Protein AF-A0A1F3SDV8-F1 (afdb_monomer_lite)

Foldseek 3Di:
DDDPPPPPPQDQDWDKDWDDKDKDWDQDPQVRDTWMKTKTKIWTDGPQALKIKIKIWMDTPNDIFIFIAIDNDPVRRRLRRQQRRVQVVLLVVCCVPVSPVVPNRDDSQLKGWDQFLVVRLVVSLQRNVLLLQLLQVLLPLLQKAWDDADADLLVVLQVSQVVDQWHKTKIWGAEPVFWIKIKIKIAGLQFFIAIDIGTDGPVDDPRNVRSNVRSRVSVVLCSVQVPDPDDPPDDFAAFDDQVSLSNVRRDNVCNVLCVSNVVHHNPDGDHHYDPPSVQKDKAWSDDTPPGTTMIGIDDPPDDPDTGTCNQADPSRNGHRNGD

Structure (mmCIF, N/CA/C/O backbone):
data_AF-A0A1F3SDV8-F1
#
_entry.id   AF-A0A1F3SDV8-F1
#
loop_
_atom_site.group_PDB
_atom_site.id
_atom_site.type_symbol
_atom_site.label_atom_id
_atom_site.label_alt_id
_atom_site.label_comp_id
_atom_site.label_asym_id
_atom_site.label_entity_id
_atom_site.label_seq_id
_atom_site.pdbx_PDB_ins_code
_atom_site.Cartn_x
_atom_site.Cartn_y
_atom_site.Cartn_z
_atom_site.occupancy
_atom_site.B_iso_or_equiv
_atom_site.auth_seq_id
_atom_site.auth_comp_id
_atom_site.auth_asym_id
_atom_site.auth_atom_id
_atom_site.pdbx_PDB_model_num
ATOM 1 N N . MET A 1 1 ? -51.361 8.232 0.700 1.00 43.12 1 MET A N 1
ATOM 2 C CA . MET A 1 1 ? -49.958 8.628 0.452 1.00 43.12 1 MET A CA 1
ATOM 3 C C . MET A 1 1 ? -49.117 7.363 0.431 1.00 43.12 1 MET A C 1
ATOM 5 O O . MET A 1 1 ? -48.991 6.729 1.468 1.00 43.12 1 MET A O 1
ATOM 9 N N . LYS A 1 2 ? -48.663 6.925 -0.750 1.00 33.81 2 LYS A N 1
ATOM 10 C CA . LYS A 1 2 ? -47.809 5.737 -0.895 1.00 33.81 2 LYS A CA 1
ATOM 11 C C . LYS A 1 2 ? -46.357 6.154 -0.663 1.00 33.81 2 LYS A C 1
ATOM 13 O O . LYS A 1 2 ? -45.866 7.054 -1.338 1.00 33.81 2 LYS A O 1
ATOM 18 N N . SER A 1 3 ? -45.714 5.524 0.313 1.00 36.62 3 SER A N 1
ATOM 19 C CA . SER A 1 3 ? -44.281 5.604 0.570 1.00 36.62 3 SER A CA 1
ATOM 20 C C . SER A 1 3 ? -43.523 5.004 -0.614 1.00 36.62 3 SER A C 1
ATOM 22 O O . SER A 1 3 ? -43.615 3.806 -0.873 1.00 36.62 3 SER A O 1
ATOM 24 N N . ASN A 1 4 ? -42.786 5.840 -1.342 1.00 32.16 4 ASN A N 1
ATOM 25 C CA . ASN A 1 4 ? -41.812 5.377 -2.322 1.00 32.16 4 ASN A CA 1
ATOM 26 C C . ASN A 1 4 ? -40.574 4.873 -1.571 1.00 32.16 4 ASN A C 1
ATOM 28 O O . ASN A 1 4 ? -39.668 5.645 -1.262 1.00 32.16 4 ASN A O 1
ATOM 32 N N . GLU A 1 5 ? -40.536 3.573 -1.285 1.00 39.34 5 GLU A N 1
ATOM 33 C CA . GLU A 1 5 ? -39.281 2.867 -1.038 1.00 39.34 5 GLU A CA 1
ATOM 34 C C . GLU A 1 5 ? -38.489 2.822 -2.348 1.00 39.34 5 GLU A C 1
ATOM 36 O O . GLU A 1 5 ? -38.656 1.934 -3.183 1.00 39.34 5 GLU A O 1
ATOM 41 N N . VAL A 1 6 ? -37.605 3.799 -2.544 1.00 35.66 6 VAL A N 1
ATOM 42 C CA . VAL A 1 6 ? -36.530 3.686 -3.532 1.00 35.66 6 VAL A CA 1
ATOM 43 C C . VAL A 1 6 ? -35.449 2.803 -2.915 1.00 35.66 6 VAL A C 1
ATOM 45 O O . VAL A 1 6 ? -34.422 3.275 -2.438 1.00 35.66 6 VAL A O 1
ATOM 48 N N . ASN A 1 7 ? -35.692 1.494 -2.911 1.00 37.34 7 ASN A N 1
ATOM 49 C CA . ASN A 1 7 ? -34.652 0.494 -2.699 1.00 37.34 7 ASN A CA 1
ATOM 50 C C . ASN A 1 7 ? -33.861 0.347 -4.009 1.00 37.34 7 ASN A C 1
ATOM 52 O O . ASN A 1 7 ? -33.953 -0.651 -4.725 1.00 37.34 7 ASN A O 1
ATOM 56 N N . ALA A 1 8 ? -33.102 1.386 -4.364 1.00 37.03 8 ALA A N 1
ATOM 57 C CA . ALA A 1 8 ? -32.079 1.256 -5.386 1.00 37.03 8 ALA A CA 1
ATOM 58 C C . ALA A 1 8 ? -30.971 0.378 -4.795 1.00 37.03 8 ALA A C 1
ATOM 60 O O . ALA A 1 8 ? -30.126 0.847 -4.034 1.00 37.03 8 ALA A O 1
ATOM 61 N N . LYS A 1 9 ? -30.994 -0.918 -5.123 1.00 39.06 9 LYS A N 1
ATOM 62 C CA . LYS A 1 9 ? -29.831 -1.797 -4.983 1.00 39.06 9 LYS A CA 1
ATOM 63 C C . LYS A 1 9 ? -28.686 -1.169 -5.784 1.00 39.06 9 LYS A C 1
ATOM 65 O O . LYS A 1 9 ? -28.567 -1.404 -6.982 1.00 39.06 9 LYS A O 1
ATOM 70 N N . HIS A 1 10 ? -27.862 -0.344 -5.143 1.00 42.47 10 HIS A N 1
ATOM 71 C CA . HIS A 1 10 ? -26.579 0.080 -5.690 1.00 42.47 10 HIS A CA 1
ATOM 72 C C . HIS A 1 10 ? -25.656 -1.140 -5.697 1.00 42.47 10 HIS A C 1
ATOM 74 O O . HIS A 1 10 ? -24.935 -1.409 -4.741 1.00 42.47 10 HIS A O 1
ATOM 80 N N . SER A 1 11 ? -25.738 -1.938 -6.761 1.00 41.09 11 SER A N 1
ATOM 81 C CA . SER A 1 11 ? -24.771 -2.994 -7.018 1.00 41.09 11 SER A CA 1
ATOM 82 C C . SER A 1 11 ? -23.467 -2.342 -7.466 1.00 41.09 11 SER A C 1
ATOM 84 O O . SER A 1 11 ? -23.414 -1.726 -8.529 1.00 41.09 11 SER A O 1
ATOM 86 N N . TRP A 1 12 ? -22.414 -2.486 -6.666 1.00 48.56 12 TRP A N 1
ATOM 87 C CA . TRP A 1 12 ? -21.054 -2.044 -6.975 1.00 48.56 12 TRP A CA 1
ATOM 88 C C . TRP A 1 12 ? -20.395 -2.906 -8.071 1.00 48.56 12 TRP A C 1
ATOM 90 O O . TRP A 1 12 ? -19.315 -3.451 -7.863 1.00 48.56 12 TRP A O 1
ATOM 100 N N . GLN A 1 13 ? -21.040 -3.079 -9.229 1.00 47.47 13 GLN A N 1
ATOM 101 C CA . GLN A 1 13 ? -20.456 -3.839 -10.335 1.00 47.47 13 GLN A CA 1
ATOM 102 C C . GLN A 1 13 ? -19.532 -2.935 -11.164 1.00 47.47 13 GLN A C 1
ATOM 104 O O . GLN A 1 13 ? -20.001 -1.946 -11.733 1.00 47.47 13 GLN A O 1
ATOM 109 N N . PRO A 1 14 ? -18.222 -3.230 -11.239 1.00 52.28 14 PRO A N 1
ATOM 110 C CA . PRO A 1 14 ? -17.296 -2.432 -12.026 1.00 52.28 14 PRO A CA 1
ATOM 111 C C . PRO A 1 14 ? -17.540 -2.658 -13.522 1.00 52.28 14 PRO A C 1
ATOM 113 O O . PRO A 1 14 ? -17.497 -3.789 -14.002 1.00 52.28 14 PRO A O 1
ATOM 116 N N . THR A 1 15 ? -17.734 -1.584 -14.286 1.00 53.72 15 THR A N 1
ATOM 117 C CA . THR A 1 15 ? -17.647 -1.636 -15.752 1.00 53.72 15 THR A CA 1
ATOM 118 C C . THR A 1 15 ? -16.181 -1.644 -16.175 1.00 53.72 15 THR A C 1
ATOM 120 O O . THR A 1 15 ? -15.409 -0.794 -15.728 1.00 53.72 15 THR A O 1
ATOM 123 N N . LEU A 1 16 ? -15.801 -2.606 -17.022 1.00 55.69 16 LEU A N 1
ATOM 124 C CA . LEU A 1 16 ? -14.453 -2.737 -17.579 1.00 55.69 16 LEU A CA 1
ATOM 125 C C . LEU A 1 16 ? -14.397 -2.112 -18.972 1.00 55.69 16 LEU A C 1
ATOM 127 O O . LEU A 1 16 ? -15.186 -2.471 -19.844 1.00 55.69 16 LEU A O 1
ATOM 131 N N . ARG A 1 17 ? -13.444 -1.204 -19.193 1.00 67.38 17 ARG A N 1
ATOM 132 C CA . ARG A 1 17 ? -13.170 -0.613 -20.510 1.00 67.38 17 ARG A CA 1
ATOM 133 C C . ARG A 1 17 ? -11.674 -0.677 -20.800 1.00 67.38 17 ARG A C 1
ATOM 135 O O . ARG A 1 17 ? -10.890 -0.183 -19.995 1.00 67.38 17 ARG A O 1
ATOM 142 N N . SER A 1 18 ? -11.272 -1.263 -21.928 1.00 70.38 18 SER A N 1
ATOM 143 C CA . SER A 1 18 ? -9.870 -1.204 -22.372 1.00 70.38 18 SER A CA 1
ATOM 144 C C . SER A 1 18 ? -9.511 0.237 -22.753 1.00 70.38 18 SER A C 1
ATOM 146 O O . SER A 1 18 ? -10.307 0.927 -23.398 1.00 70.38 18 SER A O 1
ATOM 148 N N . LEU A 1 19 ? -8.363 0.718 -22.275 1.00 75.56 19 LEU A N 1
ATOM 149 C CA . LEU A 1 19 ? -7.909 2.100 -22.457 1.00 75.56 19 LEU A CA 1
ATOM 150 C C . LEU A 1 19 ? -6.740 2.203 -23.423 1.00 75.56 19 LEU A C 1
ATOM 152 O O . LEU A 1 19 ? -6.703 3.122 -24.238 1.00 75.56 19 LEU A O 1
ATOM 156 N N . ALA A 1 20 ? -5.759 1.323 -23.245 1.00 75.56 20 ALA A N 1
ATOM 157 C CA . ALA A 1 20 ? -4.530 1.316 -24.011 1.00 75.56 20 ALA A CA 1
ATOM 158 C C . ALA A 1 20 ? -3.826 -0.029 -23.850 1.00 75.56 20 ALA A C 1
ATOM 160 O O . ALA A 1 20 ? -3.655 -0.525 -22.737 1.00 75.56 20 ALA A O 1
ATOM 161 N N . ASP A 1 21 ? -3.353 -0.548 -24.960 1.00 86.06 21 ASP A N 1
ATOM 162 C CA . ASP A 1 21 ? -2.382 -1.613 -25.098 1.00 86.06 21 ASP A CA 1
ATOM 163 C C . ASP A 1 21 ? -1.033 -1.014 -25.515 1.00 86.06 21 ASP A C 1
ATOM 165 O O . ASP A 1 21 ? -0.948 0.080 -26.084 1.00 86.06 21 ASP A O 1
ATOM 169 N N . GLY A 1 22 ? 0.058 -1.686 -25.168 1.00 85.44 22 GLY A N 1
ATOM 170 C CA . GLY A 1 22 ? 1.378 -1.223 -25.554 1.00 85.44 22 GLY A CA 1
ATOM 171 C C . GLY A 1 22 ? 2.435 -2.302 -25.472 1.00 85.44 22 GLY A C 1
ATOM 172 O O . GLY A 1 22 ? 2.345 -3.255 -24.701 1.00 85.44 22 GLY A O 1
ATOM 173 N N . GLU A 1 23 ? 3.469 -2.115 -26.279 1.00 90.25 23 GLU A N 1
ATOM 174 C CA . GLU A 1 23 ? 4.679 -2.912 -26.227 1.00 90.25 23 GLU A CA 1
ATOM 175 C C . GLU A 1 23 ? 5.901 -2.010 -26.325 1.00 90.25 23 GLU A C 1
ATOM 177 O O . GLU A 1 23 ? 5.896 -0.986 -27.016 1.00 90.25 23 GLU A O 1
ATOM 182 N N . ARG A 1 24 ? 6.969 -2.372 -25.614 1.00 89.44 24 ARG A N 1
ATOM 183 C CA . ARG A 1 24 ? 8.233 -1.648 -25.706 1.00 89.44 24 ARG A CA 1
ATOM 184 C C . ARG A 1 24 ? 9.406 -2.539 -25.348 1.00 89.44 24 ARG A C 1
ATOM 186 O O . ARG A 1 24 ? 9.360 -3.318 -24.401 1.00 89.44 24 ARG A O 1
ATOM 193 N N . TYR A 1 25 ? 10.481 -2.353 -26.104 1.00 87.81 25 TYR A N 1
ATOM 194 C CA . TYR A 1 25 ? 11.761 -2.978 -25.829 1.00 87.81 25 TYR A CA 1
ATOM 195 C C . TYR A 1 25 ? 12.576 -2.124 -24.867 1.00 87.81 25 TYR A C 1
ATOM 197 O O . TYR A 1 25 ? 12.634 -0.896 -25.000 1.00 87.81 25 TYR A O 1
ATOM 205 N N . PHE A 1 26 ? 13.255 -2.777 -23.937 1.00 85.50 26 PHE A N 1
ATOM 206 C CA . PHE A 1 26 ? 14.224 -2.146 -23.052 1.00 85.50 26 PHE A CA 1
ATOM 207 C C . PHE A 1 26 ? 15.446 -3.053 -22.905 1.00 85.50 26 PHE A C 1
ATOM 209 O O . PHE A 1 26 ? 15.443 -4.210 -23.317 1.00 85.50 26 PHE A O 1
ATOM 216 N N . TYR A 1 27 ? 16.521 -2.494 -22.367 1.00 86.31 27 TYR A N 1
ATOM 217 C CA . TYR A 1 27 ? 17.741 -3.236 -22.093 1.00 86.31 27 TYR A CA 1
ATOM 218 C C . TYR A 1 27 ? 17.727 -3.744 -20.648 1.00 86.31 27 TYR A C 1
ATOM 220 O O . TYR A 1 27 ? 17.685 -2.926 -19.726 1.00 86.31 27 TYR A O 1
ATOM 228 N N . ASP A 1 28 ? 17.762 -5.065 -20.460 1.00 87.50 28 ASP A N 1
ATOM 229 C CA . ASP A 1 28 ? 17.901 -5.696 -19.147 1.00 87.50 28 ASP A CA 1
ATOM 230 C C . ASP A 1 28 ? 19.382 -5.667 -18.725 1.00 87.50 28 ASP A C 1
ATOM 232 O O . ASP A 1 28 ? 20.213 -6.347 -19.341 1.00 87.50 28 ASP A O 1
ATOM 236 N N . PRO A 1 29 ? 19.744 -4.887 -17.687 1.00 84.94 29 PRO A N 1
ATOM 237 C CA . PRO A 1 29 ? 21.132 -4.737 -17.266 1.00 84.94 29 PRO A CA 1
ATOM 238 C C . PRO A 1 29 ? 21.724 -6.009 -16.647 1.00 84.94 29 PRO A C 1
ATOM 240 O O . PRO A 1 29 ? 22.937 -6.064 -16.469 1.00 84.94 29 PRO A O 1
ATOM 243 N N . TYR A 1 30 ? 20.905 -7.008 -16.312 1.00 85.00 30 TYR A N 1
ATOM 244 C CA . TYR A 1 30 ? 21.356 -8.231 -15.652 1.00 85.00 30 TYR A CA 1
ATOM 245 C C . TYR A 1 30 ? 21.631 -9.367 -16.630 1.00 85.00 30 TYR A C 1
ATOM 247 O O . TYR A 1 30 ? 22.560 -10.145 -16.433 1.00 85.00 30 TYR A O 1
ATOM 255 N N . THR A 1 31 ? 20.854 -9.450 -17.711 1.00 85.38 31 THR A N 1
ATOM 256 C CA . THR A 1 31 ? 21.064 -10.452 -18.768 1.00 85.38 31 THR A CA 1
ATOM 257 C C . THR A 1 31 ? 21.763 -9.905 -20.002 1.00 85.38 31 THR A C 1
ATOM 259 O O . THR A 1 31 ? 22.146 -10.687 -20.871 1.00 85.38 31 THR A O 1
ATOM 262 N N . PHE A 1 32 ? 21.952 -8.583 -20.079 1.00 86.25 32 PHE A N 1
ATOM 263 C CA . PHE A 1 32 ? 22.553 -7.887 -21.218 1.00 86.25 32 PHE A CA 1
ATOM 264 C C . PHE A 1 32 ? 21.774 -8.107 -22.530 1.00 86.25 32 PHE A C 1
ATOM 266 O O . PHE A 1 32 ? 22.336 -8.047 -23.625 1.00 86.25 32 PHE A O 1
ATOM 273 N N . LYS A 1 33 ? 20.461 -8.362 -22.431 1.00 87.44 33 LYS A N 1
ATOM 274 C CA . LYS A 1 33 ? 19.558 -8.606 -23.565 1.00 87.44 33 LYS A CA 1
ATOM 275 C C . LYS A 1 33 ? 18.554 -7.472 -23.737 1.00 87.44 33 LYS A C 1
ATOM 277 O O . LYS A 1 33 ? 18.230 -6.743 -22.801 1.00 87.44 33 LYS A O 1
ATOM 282 N N . LYS A 1 34 ? 18.051 -7.331 -24.967 1.00 88.38 34 LYS A N 1
ATOM 283 C CA . LYS A 1 34 ? 16.845 -6.543 -25.230 1.00 88.38 34 LYS A CA 1
ATOM 284 C C . LYS A 1 34 ? 15.633 -7.413 -24.940 1.00 88.38 34 LYS A C 1
ATOM 286 O O . LYS A 1 34 ? 15.432 -8.409 -25.628 1.00 88.38 34 LYS A O 1
ATOM 291 N N . GLU A 1 35 ? 14.852 -7.002 -23.961 1.00 89.81 35 GLU A N 1
ATOM 292 C CA . GLU A 1 35 ? 13.649 -7.699 -23.514 1.00 89.81 35 GLU A CA 1
ATOM 293 C C . GLU A 1 35 ? 12.418 -6.910 -23.976 1.00 89.81 35 GLU A C 1
ATOM 295 O O . GLU A 1 35 ? 12.501 -5.693 -24.206 1.00 89.81 35 GLU A O 1
ATOM 300 N N . LYS A 1 36 ? 11.297 -7.606 -24.186 1.00 91.88 36 LYS A N 1
ATOM 301 C CA . LYS A 1 36 ? 10.052 -7.030 -24.709 1.00 91.88 36 LYS A CA 1
ATOM 302 C C . LYS A 1 36 ? 8.971 -7.118 -23.643 1.00 91.88 36 LYS A C 1
ATOM 304 O O . LYS A 1 36 ? 8.439 -8.194 -23.398 1.00 91.88 36 LYS A O 1
ATOM 309 N N . ILE A 1 37 ? 8.534 -5.964 -23.155 1.00 91.31 37 ILE A N 1
ATOM 310 C CA . ILE A 1 37 ? 7.384 -5.890 -22.255 1.00 91.31 37 ILE A CA 1
ATOM 311 C C . ILE A 1 37 ? 6.144 -5.611 -23.082 1.00 91.31 37 ILE A C 1
ATOM 313 O O . ILE A 1 37 ? 6.148 -4.709 -23.926 1.00 91.31 37 ILE A O 1
ATOM 317 N N . VAL A 1 38 ? 5.077 -6.343 -22.783 1.00 94.38 38 VAL A N 1
ATOM 318 C CA . VAL A 1 38 ? 3.728 -6.088 -23.291 1.00 94.38 38 VAL A CA 1
ATOM 319 C C . VAL A 1 38 ? 2.818 -5.754 -22.116 1.00 94.38 38 VAL A C 1
ATOM 321 O O . VAL A 1 38 ? 2.943 -6.359 -21.049 1.00 94.38 38 VAL A O 1
ATOM 324 N N . TRP A 1 39 ? 1.915 -4.791 -22.290 1.00 94.81 39 TRP A N 1
ATOM 325 C CA . TRP A 1 39 ? 0.934 -4.441 -21.269 1.00 94.81 39 TRP A CA 1
ATOM 326 C C . TRP A 1 39 ? -0.430 -4.057 -21.842 1.00 94.81 39 TRP A C 1
ATOM 328 O O . TRP A 1 39 ? -0.537 -3.538 -22.951 1.00 94.81 39 TRP A O 1
ATOM 338 N N . GLU A 1 40 ? -1.463 -4.243 -21.026 1.00 94.94 40 GLU A N 1
ATOM 339 C CA . GLU A 1 40 ? -2.828 -3.782 -21.266 1.00 94.94 40 GLU A CA 1
ATOM 340 C C . GLU A 1 40 ? -3.333 -3.003 -20.048 1.00 94.94 40 GLU A C 1
ATOM 342 O O . GLU A 1 40 ? -3.232 -3.464 -18.911 1.00 94.94 40 GLU A O 1
ATOM 347 N N . ILE A 1 41 ? -3.909 -1.821 -20.277 1.00 92.19 41 ILE A N 1
ATOM 348 C CA . ILE A 1 41 ? -4.537 -1.004 -19.241 1.00 92.19 41 ILE A CA 1
ATOM 349 C C . ILE A 1 41 ? -6.050 -1.010 -19.428 1.00 92.19 41 ILE A C 1
ATOM 351 O O . ILE A 1 41 ? -6.574 -0.595 -20.462 1.00 92.19 41 ILE A O 1
ATOM 355 N N . THR A 1 42 ? -6.758 -1.384 -18.367 1.00 90.69 42 THR A N 1
ATOM 356 C CA . THR A 1 42 ? -8.219 -1.342 -18.287 1.00 90.69 42 THR A CA 1
ATOM 357 C C . THR A 1 42 ? -8.680 -0.349 -17.223 1.00 90.69 42 THR A C 1
ATOM 359 O O . THR A 1 42 ? -8.055 -0.190 -16.172 1.00 90.69 42 THR A O 1
ATOM 362 N N . GLU A 1 43 ? -9.784 0.343 -17.487 1.00 87.44 43 GLU A N 1
ATOM 363 C CA . GLU A 1 43 ? -10.500 1.181 -16.528 1.00 87.44 43 GLU A CA 1
ATOM 364 C C . GLU A 1 43 ? -11.504 0.355 -15.728 1.00 87.44 43 GLU A C 1
ATOM 366 O O . GLU A 1 43 ? -12.151 -0.551 -16.255 1.00 87.44 43 GLU A O 1
ATOM 371 N N . ARG A 1 44 ? -11.663 0.721 -14.456 1.00 80.31 44 ARG A N 1
ATOM 372 C CA . ARG A 1 44 ? -12.767 0.317 -13.590 1.00 80.31 44 ARG A CA 1
ATOM 373 C C . ARG A 1 44 ? -13.370 1.564 -12.959 1.00 80.31 44 ARG A C 1
ATOM 375 O O . ARG A 1 44 ? -12.659 2.372 -12.360 1.00 80.31 44 ARG A O 1
ATOM 382 N N . THR A 1 45 ? -14.687 1.691 -13.029 1.00 72.31 45 THR A N 1
ATOM 383 C CA . THR A 1 45 ? -15.425 2.758 -12.343 1.00 72.31 45 THR A CA 1
ATOM 384 C C . THR A 1 45 ? -16.309 2.169 -11.260 1.00 72.31 45 THR A C 1
ATOM 386 O O . THR A 1 45 ? -17.009 1.185 -11.490 1.00 72.31 45 THR A O 1
ATOM 389 N N . LEU A 1 46 ? -16.290 2.794 -10.085 1.00 72.31 46 LEU A N 1
ATOM 390 C CA . LEU A 1 46 ? -17.149 2.432 -8.967 1.00 72.31 46 LEU A CA 1
ATOM 391 C C . LEU A 1 46 ? -18.257 3.491 -8.847 1.00 72.31 46 LEU A C 1
ATOM 393 O O . LEU A 1 46 ? -17.973 4.655 -8.558 1.00 72.31 46 LEU A O 1
ATOM 397 N N . GLN A 1 47 ? -19.510 3.116 -9.119 1.00 71.69 47 GLN A N 1
ATOM 398 C CA . GLN A 1 47 ? -20.628 4.065 -9.145 1.00 71.69 47 GLN A CA 1
ATOM 399 C C . GLN A 1 47 ? -20.789 4.773 -7.791 1.00 71.69 47 GLN A C 1
ATOM 401 O O . GLN A 1 47 ? -20.923 4.121 -6.768 1.00 71.69 47 GLN A O 1
ATOM 406 N N . GLY A 1 48 ? -20.816 6.108 -7.776 1.00 75.31 48 GLY A N 1
ATOM 407 C CA . GLY A 1 48 ? -21.011 6.891 -6.546 1.00 75.31 48 GLY A CA 1
ATOM 408 C C . GLY A 1 48 ? -19.724 7.346 -5.850 1.00 75.31 48 GLY A C 1
ATOM 409 O O . GLY A 1 48 ? -19.805 8.139 -4.910 1.00 75.31 48 GLY A O 1
ATOM 410 N N . LEU A 1 49 ? -18.543 6.940 -6.335 1.00 82.00 49 LEU A N 1
ATOM 411 C CA . LEU A 1 49 ? -17.272 7.549 -5.938 1.00 82.00 49 LEU A CA 1
ATOM 412 C C . LEU A 1 49 ? -16.719 8.440 -7.063 1.00 82.00 49 LEU A C 1
ATOM 414 O O . LEU A 1 49 ? -16.600 7.977 -8.197 1.00 82.00 49 LEU A O 1
ATOM 418 N N . PRO A 1 50 ? -16.327 9.699 -6.779 1.00 86.38 50 PRO A N 1
ATOM 419 C CA . PRO A 1 50 ? -15.749 10.610 -7.768 1.00 86.38 50 PRO A CA 1
ATOM 420 C C . PRO A 1 50 ? -14.267 10.284 -8.020 1.00 86.38 50 PRO A C 1
ATOM 422 O O . PRO A 1 50 ? -13.378 11.103 -7.784 1.00 86.38 50 PRO A O 1
ATOM 425 N N . MET A 1 51 ? -13.981 9.051 -8.433 1.00 88.69 51 MET A N 1
ATOM 426 C CA . MET A 1 51 ? -12.632 8.583 -8.717 1.00 88.69 51 MET A CA 1
ATOM 427 C C . MET A 1 51 ? -12.625 7.466 -9.757 1.00 88.69 51 MET A C 1
ATOM 429 O O . MET A 1 51 ? -13.617 6.784 -9.993 1.00 88.69 51 MET A O 1
ATOM 433 N N . THR A 1 52 ? -11.457 7.286 -10.353 1.00 89.81 52 THR A N 1
ATOM 434 C CA . THR A 1 52 ? -11.177 6.289 -11.383 1.00 89.81 52 THR A CA 1
ATOM 435 C C . THR A 1 52 ? -10.203 5.256 -10.845 1.00 89.81 52 THR A C 1
ATOM 437 O O . THR A 1 52 ? -9.273 5.591 -10.096 1.00 89.81 52 THR A O 1
ATOM 440 N N . PHE A 1 53 ? -10.406 4.011 -11.258 1.00 91.06 53 PHE A N 1
ATOM 441 C CA . PHE A 1 53 ? -9.487 2.919 -10.998 1.00 91.06 53 PHE A CA 1
ATOM 442 C C . PHE A 1 53 ? -8.964 2.388 -12.328 1.00 91.06 53 PHE A C 1
ATOM 444 O O . PHE A 1 53 ? -9.687 2.334 -13.321 1.00 91.06 53 PHE A O 1
ATOM 451 N N . SER A 1 54 ? -7.706 1.975 -12.352 1.00 92.06 54 SER A N 1
ATOM 452 C CA . SER A 1 54 ? -7.107 1.316 -13.505 1.00 92.06 54 SER A CA 1
ATOM 453 C C . SER A 1 54 ? -6.423 0.034 -13.066 1.00 92.06 54 SER A C 1
ATOM 455 O O . SER A 1 54 ? -5.900 -0.051 -11.954 1.00 92.06 54 SER A O 1
ATOM 457 N N . LYS A 1 55 ? -6.418 -0.959 -13.946 1.00 92.81 55 LYS A N 1
ATOM 458 C CA . LYS A 1 55 ? -5.611 -2.169 -13.827 1.00 92.81 55 LYS A CA 1
ATOM 459 C C . LYS A 1 55 ? -4.659 -2.205 -15.014 1.00 92.81 55 LYS A C 1
ATOM 461 O O . LYS A 1 55 ? -5.080 -1.890 -16.119 1.00 92.81 55 LYS A O 1
ATOM 466 N N . CYS A 1 56 ? -3.404 -2.554 -14.773 1.00 94.38 56 CYS A N 1
ATOM 467 C CA . CYS A 1 56 ? -2.410 -2.795 -15.810 1.00 94.38 56 CYS A CA 1
ATOM 468 C C . CYS A 1 56 ? -1.987 -4.259 -15.720 1.00 94.38 56 CYS A C 1
ATOM 470 O O . CYS A 1 56 ? -1.431 -4.653 -14.696 1.00 94.38 56 CYS A O 1
ATOM 472 N N . ASP A 1 57 ? -2.275 -5.048 -16.745 1.00 95.12 57 ASP A N 1
ATOM 473 C CA . ASP A 1 57 ? -1.756 -6.404 -16.903 1.00 95.12 57 ASP A CA 1
ATOM 474 C C . ASP A 1 57 ? -0.477 -6.331 -17.736 1.00 95.12 57 ASP A C 1
ATOM 476 O O . ASP A 1 57 ? -0.466 -5.698 -18.786 1.00 95.12 57 ASP A O 1
ATOM 480 N N . MET A 1 58 ? 0.619 -6.900 -17.235 1.00 95.69 58 MET A N 1
ATOM 481 C CA . MET A 1 58 ? 1.949 -6.790 -17.832 1.00 95.69 58 MET A CA 1
ATOM 482 C C . MET A 1 58 ? 2.612 -8.163 -17.925 1.00 95.69 58 MET A C 1
ATOM 484 O O . MET A 1 58 ? 2.576 -8.950 -16.975 1.00 95.69 58 MET A O 1
ATOM 488 N N . HIS A 1 59 ? 3.238 -8.427 -19.069 1.00 93.62 59 HIS A N 1
ATOM 489 C CA . HIS A 1 59 ? 3.823 -9.716 -19.419 1.00 93.62 59 HIS A CA 1
ATOM 490 C C . HIS A 1 59 ? 5.255 -9.528 -19.923 1.00 93.62 59 HIS A C 1
ATOM 492 O O . HIS A 1 59 ? 5.476 -8.778 -20.876 1.00 93.62 59 HIS A O 1
ATOM 498 N N . ASP A 1 60 ? 6.205 -10.214 -19.285 1.00 88.94 60 ASP A N 1
ATOM 499 C CA . ASP A 1 60 ? 7.591 -10.376 -19.750 1.00 88.94 60 ASP A CA 1
ATOM 500 C C . ASP A 1 60 ? 8.317 -11.429 -18.891 1.00 88.94 60 ASP A C 1
ATOM 502 O O . ASP A 1 60 ? 7.811 -11.848 -17.850 1.00 88.94 60 ASP A O 1
ATOM 506 N N . PHE A 1 61 ? 9.520 -11.846 -19.292 1.00 82.50 61 PHE A N 1
ATOM 507 C CA . PHE A 1 61 ? 10.408 -12.741 -18.539 1.00 82.50 61 PHE A CA 1
ATOM 508 C C . PHE A 1 61 ? 9.794 -14.104 -18.166 1.00 82.50 61 PHE A C 1
ATOM 510 O O . PHE A 1 61 ? 10.244 -14.750 -17.220 1.00 82.50 61 PHE A O 1
ATOM 517 N N . GLY A 1 62 ? 8.749 -14.537 -18.877 1.00 85.25 62 GLY A N 1
ATOM 518 C CA . GLY A 1 62 ? 7.963 -15.725 -18.523 1.00 85.25 62 GLY A CA 1
ATOM 519 C C . GLY A 1 62 ? 6.978 -15.515 -17.363 1.00 85.25 62 GLY A C 1
ATOM 520 O O . GLY A 1 62 ? 6.383 -16.480 -16.891 1.00 85.25 62 GLY A O 1
ATOM 521 N N . HIS A 1 63 ? 6.780 -14.273 -16.919 1.00 90.06 63 HIS A N 1
ATOM 522 C CA . HIS A 1 63 ? 5.880 -13.889 -15.835 1.00 90.06 63 HIS A CA 1
ATOM 523 C C . HIS A 1 63 ? 4.708 -13.055 -16.353 1.00 90.06 63 HIS A C 1
ATOM 525 O O . HIS A 1 63 ? 4.790 -12.368 -17.369 1.00 90.06 63 HIS A O 1
ATOM 531 N N . SER A 1 64 ? 3.595 -13.114 -15.626 1.00 93.31 64 SER A N 1
ATOM 532 C CA . SER A 1 64 ? 2.419 -12.271 -15.847 1.00 93.31 64 SER A CA 1
ATOM 533 C C . SER A 1 64 ? 2.024 -11.649 -14.519 1.00 93.31 64 SER A C 1
ATOM 535 O O . SER A 1 64 ? 1.804 -12.365 -13.541 1.00 93.31 64 SER A O 1
ATOM 537 N N . VAL A 1 65 ? 1.964 -10.323 -14.471 1.00 93.69 65 VAL A N 1
ATOM 538 C CA . VAL A 1 65 ? 1.674 -9.568 -13.251 1.00 93.69 65 VAL A CA 1
ATOM 539 C C . VAL A 1 65 ? 0.603 -8.524 -13.515 1.00 93.69 65 VAL A C 1
ATOM 541 O O . VAL A 1 65 ? 0.464 -8.020 -14.625 1.00 93.69 65 VAL A O 1
ATOM 544 N N . SER A 1 66 ? -0.135 -8.165 -12.470 1.00 93.56 66 SER A N 1
ATOM 545 C CA . SER A 1 66 ? -1.108 -7.077 -12.526 1.00 93.56 66 SER A CA 1
ATOM 546 C C . SER A 1 66 ? -0.751 -5.999 -11.515 1.00 93.56 66 SER A C 1
ATOM 548 O O . SER A 1 66 ? -0.493 -6.315 -10.352 1.00 93.56 66 SER A O 1
ATOM 550 N N . GLY A 1 67 ? -0.806 -4.741 -11.937 1.00 92.75 67 GLY A N 1
ATOM 551 C CA . GLY A 1 67 ? -0.781 -3.560 -11.079 1.00 92.75 67 GLY A CA 1
ATOM 552 C C . GLY A 1 67 ? -2.135 -2.858 -11.053 1.00 92.75 67 GLY A C 1
ATOM 553 O O . GLY A 1 67 ? -2.957 -3.011 -11.960 1.00 92.75 67 GLY A O 1
ATOM 554 N N . THR A 1 68 ? -2.381 -2.076 -10.008 1.00 92.25 68 THR A N 1
ATOM 555 C CA . THR A 1 68 ? -3.627 -1.337 -9.803 1.00 92.25 68 THR A CA 1
ATOM 556 C C . THR A 1 68 ? -3.346 0.129 -9.506 1.00 92.25 68 THR A C 1
ATOM 558 O O . THR A 1 68 ? -2.323 0.504 -8.950 1.00 92.25 68 THR A O 1
ATOM 561 N N . GLY A 1 69 ? -4.253 1.010 -9.896 1.00 92.00 69 GLY A N 1
ATOM 562 C CA . GLY A 1 69 ? -4.071 2.431 -9.657 1.00 92.00 69 GLY A CA 1
ATOM 563 C C . GLY A 1 69 ? -5.381 3.123 -9.374 1.00 92.00 69 GLY A C 1
ATOM 564 O O . GLY A 1 69 ? -6.401 2.822 -9.983 1.00 92.00 69 GLY A O 1
ATOM 565 N N . GLU A 1 70 ? -5.337 4.067 -8.447 1.00 92.62 70 GLU A N 1
ATOM 566 C CA . GLU A 1 70 ? -6.480 4.853 -8.009 1.00 92.62 70 GLU A CA 1
ATOM 567 C C . GLU A 1 70 ? -6.157 6.353 -8.049 1.00 92.62 70 GLU A C 1
ATOM 569 O O . GLU A 1 70 ? -5.143 6.827 -7.515 1.00 92.62 70 GLU A O 1
ATOM 574 N N . ALA A 1 71 ? -7.017 7.141 -8.690 1.00 92.44 71 ALA A N 1
ATOM 575 C CA . ALA A 1 71 ? -6.870 8.593 -8.751 1.00 92.44 71 ALA A CA 1
ATOM 576 C C . ALA A 1 71 ? -8.195 9.283 -9.093 1.00 92.44 71 ALA A C 1
ATOM 578 O O . ALA A 1 71 ? -9.137 8.648 -9.552 1.00 92.44 71 ALA A O 1
ATOM 579 N N . LEU A 1 72 ? -8.249 10.607 -8.916 1.00 89.00 72 LEU A N 1
ATOM 580 C CA . LEU A 1 72 ? -9.384 11.416 -9.385 1.00 89.00 72 LEU A CA 1
ATOM 581 C C . LEU A 1 72 ? -9.471 11.465 -10.919 1.00 89.00 72 LEU A C 1
ATOM 583 O O . LEU A 1 72 ? -10.551 11.648 -11.463 1.00 89.00 72 LEU A O 1
ATOM 587 N N . PHE A 1 73 ? -8.336 11.295 -11.601 1.00 90.62 73 PHE A N 1
ATOM 588 C CA . PHE A 1 73 ? -8.237 11.337 -13.056 1.00 90.62 73 PHE A CA 1
ATOM 589 C C . PHE A 1 73 ? -7.677 10.031 -13.603 1.00 90.62 73 PHE A C 1
ATOM 591 O O . PHE A 1 73 ? -6.657 9.532 -13.112 1.00 90.62 73 PHE A O 1
ATOM 598 N N . LEU A 1 74 ? -8.275 9.566 -14.697 1.00 89.38 74 LEU A N 1
ATOM 599 C CA . LEU A 1 74 ? -7.945 8.300 -15.341 1.00 89.38 74 LEU A CA 1
ATOM 600 C C . LEU A 1 74 ? -6.461 8.177 -15.702 1.00 89.38 74 LEU A C 1
ATOM 602 O O . LEU A 1 74 ? -5.824 7.177 -15.390 1.00 89.38 74 LEU A O 1
ATOM 606 N N . LYS A 1 75 ? -5.870 9.232 -16.278 1.00 91.44 75 LYS A N 1
ATOM 607 C CA . LYS A 1 75 ? -4.444 9.253 -16.642 1.00 91.44 75 LYS A CA 1
ATOM 608 C C . LYS A 1 75 ? -3.537 8.965 -15.441 1.00 91.44 75 LYS A C 1
ATOM 610 O O . LYS A 1 75 ? -2.561 8.233 -15.560 1.00 91.44 75 LYS A O 1
ATOM 615 N N . SER A 1 76 ? -3.849 9.533 -14.278 1.00 92.81 76 SER A N 1
ATOM 616 C CA . SER A 1 76 ? -3.062 9.320 -13.061 1.00 92.81 76 SER A CA 1
ATOM 617 C C . SER A 1 76 ? -3.263 7.919 -12.481 1.00 92.81 76 SER A C 1
ATOM 619 O O . SER A 1 76 ? -2.303 7.345 -11.971 1.00 92.81 76 SER A O 1
ATOM 621 N N . ALA A 1 77 ? -4.476 7.366 -12.571 1.00 92.69 77 ALA A N 1
ATOM 622 C CA . ALA A 1 77 ? -4.756 5.988 -12.176 1.00 92.69 77 ALA A CA 1
ATOM 623 C C . ALA A 1 77 ? -3.994 4.997 -13.074 1.00 92.69 77 ALA A C 1
ATOM 625 O O . ALA A 1 77 ? -3.300 4.122 -12.562 1.00 92.69 77 ALA A O 1
ATOM 626 N N . ALA A 1 78 ? -4.010 5.205 -14.392 1.00 92.75 78 ALA A N 1
ATOM 627 C CA . ALA A 1 78 ? -3.283 4.390 -15.363 1.00 92.75 78 ALA A CA 1
ATOM 628 C C . ALA A 1 78 ? -1.762 4.403 -15.128 1.00 92.75 78 ALA A C 1
ATOM 630 O O . ALA A 1 78 ? -1.139 3.346 -15.093 1.00 92.75 78 ALA A O 1
ATOM 631 N N . ILE A 1 79 ? -1.164 5.580 -14.886 1.00 92.56 79 ILE A N 1
ATOM 632 C CA . ILE A 1 79 ? 0.277 5.699 -14.586 1.00 92.56 79 ILE A CA 1
ATOM 633 C C . ILE A 1 79 ? 0.653 4.913 -13.324 1.00 92.56 79 ILE A C 1
ATOM 635 O O . ILE A 1 79 ? 1.684 4.244 -13.301 1.00 92.56 79 ILE A O 1
ATOM 639 N N . LYS A 1 80 ? -0.171 4.985 -12.272 1.00 93.31 80 LYS A N 1
ATOM 640 C CA . LYS A 1 80 ? 0.058 4.216 -11.041 1.00 93.31 80 LYS A CA 1
ATOM 641 C C . LYS A 1 80 ? -0.051 2.714 -11.279 1.00 93.31 80 LYS A C 1
ATOM 643 O O . LYS A 1 80 ? 0.836 1.988 -10.850 1.00 93.31 80 LYS A O 1
ATOM 648 N N . ALA A 1 81 ? -1.089 2.277 -11.994 1.00 94.25 81 ALA A N 1
ATOM 649 C CA . ALA A 1 81 ? -1.288 0.869 -12.320 1.00 94.25 81 ALA A CA 1
ATOM 650 C C . ALA A 1 81 ? -0.107 0.312 -13.124 1.00 94.25 81 ALA A C 1
ATOM 652 O O . ALA A 1 81 ? 0.386 -0.771 -12.821 1.00 94.25 81 ALA A O 1
ATOM 653 N N . PHE A 1 82 ? 0.389 1.079 -14.100 1.00 94.75 82 PHE A N 1
ATOM 654 C CA . PHE A 1 82 ? 1.579 0.725 -14.867 1.00 94.75 82 PHE A CA 1
ATOM 655 C C . PHE A 1 82 ? 2.825 0.620 -13.981 1.00 94.75 82 PHE A C 1
ATOM 657 O O . PHE A 1 82 ? 3.551 -0.365 -14.069 1.00 94.75 82 PHE A O 1
ATOM 664 N N . ALA A 1 83 ? 3.067 1.609 -13.113 1.00 94.94 83 ALA A N 1
ATOM 665 C CA . ALA A 1 83 ? 4.219 1.599 -12.213 1.00 94.94 83 ALA A CA 1
ATOM 666 C C . ALA A 1 83 ? 4.186 0.409 -11.237 1.00 94.94 83 ALA A C 1
ATOM 668 O O . ALA A 1 83 ? 5.217 -0.223 -11.038 1.00 94.94 83 ALA A O 1
ATOM 669 N N . GLU A 1 84 ? 3.017 0.072 -10.684 1.00 94.44 84 GLU A N 1
ATOM 670 C CA . GLU A 1 84 ? 2.856 -1.096 -9.808 1.00 94.44 84 GLU A CA 1
ATOM 671 C C . GLU A 1 84 ? 3.063 -2.417 -10.574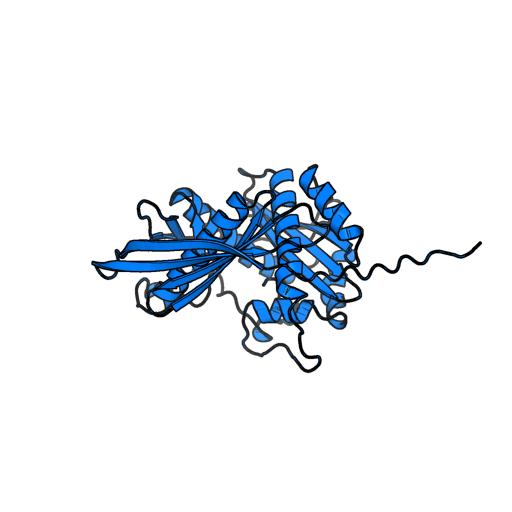 1.00 94.44 84 GLU A C 1
ATOM 673 O O . GLU A 1 84 ? 3.732 -3.319 -10.077 1.00 94.44 84 GLU A O 1
ATOM 678 N N . ALA A 1 85 ? 2.541 -2.543 -11.800 1.00 95.19 85 ALA A N 1
ATOM 679 C CA . ALA A 1 85 ? 2.761 -3.735 -12.622 1.00 95.19 85 ALA A CA 1
ATOM 680 C C . ALA A 1 85 ? 4.250 -3.909 -12.961 1.00 95.19 85 ALA A C 1
ATOM 682 O O . ALA A 1 85 ? 4.797 -5.001 -12.831 1.00 95.19 85 ALA A O 1
ATOM 683 N N . TRP A 1 86 ? 4.917 -2.811 -13.322 1.00 95.25 86 TRP A N 1
ATOM 684 C CA . TRP A 1 86 ? 6.347 -2.785 -13.613 1.00 95.25 86 TRP A CA 1
ATOM 685 C C . TRP A 1 86 ? 7.195 -3.199 -12.409 1.00 95.25 86 TRP A C 1
ATOM 687 O O . TRP A 1 86 ? 8.084 -4.036 -12.534 1.00 95.25 86 TRP A O 1
ATOM 697 N N . GLU A 1 87 ? 6.891 -2.663 -11.229 1.00 95.50 87 GLU A N 1
ATOM 698 C CA . GLU A 1 87 ? 7.533 -3.060 -9.977 1.00 95.50 87 GLU A CA 1
ATOM 699 C C . GLU A 1 87 ? 7.389 -4.563 -9.721 1.00 95.50 87 GLU A C 1
ATOM 701 O O . GLU A 1 87 ? 8.390 -5.253 -9.534 1.00 95.50 87 GLU A O 1
ATOM 706 N N . ARG A 1 88 ? 6.159 -5.089 -9.785 1.00 93.25 88 ARG A N 1
ATOM 707 C CA . ARG A 1 88 ? 5.865 -6.512 -9.553 1.00 93.25 88 ARG A CA 1
ATOM 708 C C . ARG A 1 88 ? 6.592 -7.419 -10.542 1.00 93.25 88 ARG A C 1
ATOM 710 O O . ARG A 1 88 ? 7.077 -8.478 -10.148 1.00 93.25 88 ARG A O 1
ATOM 717 N N . LEU A 1 89 ? 6.707 -7.004 -11.803 1.00 92.62 89 LEU A N 1
ATOM 718 C CA . LEU A 1 89 ? 7.449 -7.747 -12.818 1.00 92.62 89 LEU A CA 1
ATOM 719 C C . LEU A 1 89 ? 8.929 -7.883 -12.423 1.00 92.62 89 LEU A C 1
ATOM 721 O O . LEU A 1 89 ? 9.495 -8.973 -12.511 1.00 92.62 89 LEU A O 1
ATOM 725 N N . TRP A 1 90 ? 9.531 -6.809 -11.903 1.00 92.19 90 TRP A N 1
ATOM 726 C CA . TRP A 1 90 ? 10.901 -6.831 -11.385 1.00 92.19 90 TRP A CA 1
ATOM 727 C C . TRP A 1 90 ? 11.065 -7.660 -10.116 1.00 92.19 90 TRP A C 1
ATOM 729 O O . TRP A 1 90 ? 12.080 -8.344 -9.987 1.00 92.19 90 TRP A O 1
ATOM 739 N N . VAL A 1 91 ? 10.078 -7.665 -9.214 1.00 91.19 91 VAL A N 1
ATOM 740 C CA . VAL A 1 91 ? 10.078 -8.573 -8.053 1.00 91.19 91 VAL A CA 1
ATOM 741 C C . VAL A 1 91 ? 10.160 -10.029 -8.524 1.00 91.19 91 VAL A C 1
ATOM 743 O O . VAL A 1 91 ? 11.012 -10.782 -8.049 1.00 91.19 91 VAL A O 1
ATOM 746 N N . MET A 1 92 ? 9.328 -10.413 -9.500 1.00 89.12 92 MET A N 1
ATOM 747 C CA . MET A 1 92 ? 9.307 -11.775 -10.052 1.00 89.12 92 MET A CA 1
ATOM 748 C C . MET A 1 92 ? 10.601 -12.120 -10.791 1.00 89.12 92 MET A C 1
ATOM 750 O O . MET A 1 92 ? 11.141 -13.217 -10.621 1.00 89.12 92 MET A O 1
ATOM 754 N N . ARG A 1 93 ? 11.141 -11.181 -11.579 1.00 87.31 93 ARG A N 1
ATOM 755 C CA . ARG A 1 93 ? 12.425 -11.353 -12.267 1.00 87.31 93 ARG A CA 1
ATOM 756 C C . ARG A 1 93 ? 13.538 -11.603 -11.258 1.00 87.31 93 ARG A C 1
ATOM 758 O O . ARG A 1 93 ? 14.180 -12.646 -11.327 1.00 87.31 93 ARG A O 1
ATOM 765 N N . ILE A 1 94 ? 13.719 -10.715 -10.281 1.00 84.94 94 ILE A N 1
ATOM 766 C CA . ILE A 1 94 ? 14.788 -10.846 -9.283 1.00 84.94 94 ILE A CA 1
ATOM 767 C C . ILE A 1 94 ? 14.658 -12.145 -8.487 1.00 84.94 94 ILE A C 1
ATOM 769 O O . ILE A 1 94 ? 15.657 -12.833 -8.288 1.00 84.94 94 ILE A O 1
ATOM 773 N N . GLY A 1 95 ? 13.440 -12.500 -8.068 1.00 80.81 95 GLY A N 1
ATOM 774 C CA . GLY A 1 95 ? 13.190 -13.730 -7.317 1.00 80.81 95 GLY A CA 1
ATOM 775 C C . GLY A 1 95 ? 13.449 -15.014 -8.110 1.00 80.81 95 GLY A C 1
ATOM 776 O O . GLY A 1 95 ? 13.684 -16.054 -7.503 1.00 80.81 95 GLY A O 1
ATOM 777 N N . SER A 1 96 ? 13.426 -14.957 -9.447 1.00 77.38 96 SER A N 1
ATOM 778 C CA . SER A 1 96 ? 13.615 -16.126 -10.319 1.00 77.38 96 SER A CA 1
ATOM 779 C C . SER A 1 96 ? 15.016 -16.255 -10.921 1.00 77.38 96 SER A C 1
ATOM 781 O O . SER A 1 96 ? 15.334 -17.327 -11.428 1.00 77.38 96 SER A O 1
ATOM 783 N N . THR A 1 97 ? 15.847 -15.205 -10.898 1.00 65.06 97 THR A N 1
ATOM 784 C CA . THR A 1 97 ? 17.090 -15.166 -11.699 1.00 65.06 97 THR A CA 1
ATOM 785 C C . THR A 1 97 ? 18.400 -14.938 -10.940 1.00 65.06 97 THR A C 1
ATOM 787 O O . THR A 1 97 ? 19.381 -14.578 -11.574 1.00 65.06 97 THR A O 1
ATOM 790 N N . ASP A 1 98 ? 18.485 -15.163 -9.623 1.00 65.00 98 ASP A N 1
ATOM 791 C CA . ASP A 1 98 ? 19.719 -14.907 -8.837 1.00 65.00 98 ASP A CA 1
ATOM 792 C C . ASP A 1 98 ? 20.344 -13.524 -9.134 1.00 65.00 98 ASP A C 1
ATOM 794 O O . ASP A 1 98 ? 21.556 -13.334 -9.119 1.00 65.00 98 ASP A O 1
ATOM 798 N N . VAL A 1 99 ? 19.495 -12.535 -9.432 1.00 67.19 99 VAL A N 1
ATOM 799 C CA . VAL A 1 99 ? 19.901 -11.167 -9.798 1.00 67.19 99 VAL A CA 1
ATOM 800 C C . VAL A 1 99 ? 20.327 -10.359 -8.567 1.00 67.19 99 VAL A C 1
ATOM 802 O O . VAL A 1 99 ? 21.122 -9.428 -8.670 1.00 67.19 99 VAL A O 1
ATOM 805 N N . LEU A 1 100 ? 19.805 -10.736 -7.398 1.00 74.62 100 LEU A N 1
ATOM 806 C CA . LEU A 1 100 ? 20.168 -10.227 -6.073 1.00 74.62 100 LEU A CA 1
ATOM 807 C C . LEU A 1 100 ? 20.190 -11.405 -5.073 1.00 74.62 100 LEU A C 1
ATOM 809 O O . LEU A 1 100 ? 19.318 -11.496 -4.197 1.00 74.62 100 LEU A O 1
ATOM 813 N N . PRO A 1 101 ? 21.115 -12.368 -5.243 1.00 71.50 101 PRO A N 1
ATOM 814 C CA . PRO A 1 101 ? 21.082 -13.652 -4.539 1.00 71.50 101 PRO A CA 1
ATOM 815 C C . PRO A 1 101 ? 21.255 -13.496 -3.022 1.00 71.50 101 PRO A C 1
ATOM 817 O O . PRO A 1 101 ? 20.757 -14.314 -2.245 1.00 71.50 101 PRO A O 1
ATOM 820 N N . GLU A 1 102 ? 21.895 -12.415 -2.578 1.00 78.50 102 GLU A N 1
ATOM 821 C CA . GLU A 1 102 ? 22.110 -12.105 -1.170 1.00 78.50 102 GLU A CA 1
ATOM 822 C C . GLU A 1 102 ? 20.817 -11.746 -0.411 1.00 78.50 102 GLU A C 1
ATOM 824 O O . GLU A 1 102 ? 20.784 -11.884 0.811 1.00 78.50 102 GLU A O 1
ATOM 829 N N . TYR A 1 103 ? 19.737 -11.353 -1.104 1.00 74.19 103 TYR A N 1
ATOM 830 C CA . TYR A 1 103 ? 18.509 -10.847 -0.469 1.00 74.19 103 TYR A CA 1
ATOM 831 C C . TYR A 1 103 ? 17.319 -11.819 -0.461 1.00 74.19 103 TYR A C 1
ATOM 833 O O . TYR A 1 103 ? 16.299 -11.491 0.141 1.00 74.19 103 TYR A O 1
ATOM 841 N N . LYS A 1 104 ? 17.423 -13.005 -1.088 1.00 73.19 104 LYS A N 1
ATOM 842 C CA . LYS A 1 104 ? 16.366 -14.050 -1.140 1.00 73.19 104 LYS A CA 1
ATOM 843 C C . LYS A 1 104 ? 14.941 -13.467 -1.197 1.00 73.19 104 LYS A C 1
ATOM 845 O O . LYS A 1 104 ? 14.137 -13.674 -0.283 1.00 73.19 104 LYS A O 1
ATOM 850 N N . ILE A 1 105 ? 14.641 -12.718 -2.258 1.00 77.94 105 ILE A N 1
ATOM 851 C CA . ILE A 1 105 ? 13.374 -11.991 -2.414 1.00 77.94 105 ILE A CA 1
ATOM 852 C C . ILE A 1 105 ? 12.188 -12.966 -2.454 1.00 77.94 105 ILE A C 1
ATOM 854 O O . ILE A 1 105 ? 12.087 -13.797 -3.352 1.00 77.94 105 ILE A O 1
ATOM 858 N N . LYS A 1 106 ? 11.280 -12.855 -1.477 1.00 73.19 106 LYS A N 1
ATOM 859 C CA . LYS A 1 106 ? 10.061 -13.687 -1.362 1.00 73.19 106 LYS A CA 1
ATOM 860 C C . LYS A 1 106 ? 8.754 -12.892 -1.403 1.00 73.19 106 LYS A C 1
ATOM 862 O O . LYS A 1 106 ? 7.681 -13.484 -1.412 1.00 73.19 106 LYS A O 1
ATOM 867 N N . SER A 1 107 ? 8.831 -11.564 -1.374 1.00 81.69 107 SER A N 1
ATOM 868 C CA . SER A 1 107 ? 7.667 -10.674 -1.367 1.00 81.69 107 SER A CA 1
ATOM 869 C C . SER A 1 107 ? 8.028 -9.329 -1.992 1.00 81.69 107 SER A C 1
ATOM 871 O O . SER A 1 107 ? 9.211 -9.005 -2.089 1.00 81.69 107 SER A O 1
ATOM 873 N N . SER A 1 108 ? 7.021 -8.533 -2.350 1.00 85.81 108 SER A N 1
ATOM 874 C CA . SER A 1 108 ? 7.201 -7.152 -2.811 1.00 85.81 108 SER A CA 1
ATOM 875 C C . SER A 1 108 ? 7.484 -6.158 -1.679 1.00 85.81 108 SER A C 1
ATOM 877 O O . SER A 1 108 ? 7.631 -4.973 -1.949 1.00 85.81 108 SER A O 1
ATOM 879 N N . ASN A 1 109 ? 7.565 -6.601 -0.416 1.00 88.12 109 ASN A N 1
ATOM 880 C CA . ASN A 1 109 ? 7.847 -5.698 0.697 1.00 88.12 109 ASN A CA 1
ATOM 881 C C . ASN A 1 109 ? 9.176 -4.963 0.475 1.00 88.12 109 ASN A C 1
ATOM 883 O O . ASN A 1 109 ? 10.205 -5.590 0.221 1.00 88.12 109 ASN A O 1
ATOM 887 N N . GLY A 1 110 ? 9.137 -3.639 0.596 1.00 90.25 110 GLY A N 1
ATOM 888 C CA . GLY A 1 110 ? 10.290 -2.787 0.366 1.00 90.25 110 GLY A CA 1
ATOM 889 C C . GLY A 1 110 ? 10.646 -2.618 -1.108 1.00 90.25 110 GLY A C 1
ATOM 890 O O . GLY A 1 110 ? 11.714 -2.091 -1.379 1.00 90.25 110 GLY A O 1
ATOM 891 N N . PHE A 1 111 ? 9.816 -3.029 -2.069 1.00 94.06 111 PHE A N 1
ATOM 892 C CA . PHE A 1 111 ? 9.962 -2.605 -3.463 1.00 94.06 111 PHE A CA 1
ATOM 893 C C . PHE A 1 111 ? 9.149 -1.344 -3.718 1.00 94.06 111 PHE A C 1
ATOM 895 O O . PHE A 1 111 ? 8.108 -1.137 -3.114 1.00 94.06 111 PHE A O 1
ATOM 902 N N . ALA A 1 112 ? 9.638 -0.477 -4.602 1.00 95.94 112 ALA A N 1
ATOM 903 C CA . ALA A 1 112 ? 8.834 0.632 -5.093 1.00 95.94 112 ALA A CA 1
ATOM 904 C C . ALA A 1 112 ? 9.244 1.062 -6.499 1.00 95.94 112 ALA A C 1
ATOM 906 O O . ALA A 1 112 ? 10.437 1.209 -6.789 1.00 95.94 112 ALA A O 1
ATOM 907 N N . ALA A 1 113 ? 8.253 1.389 -7.330 1.00 96.62 113 ALA A N 1
ATOM 908 C CA . ALA A 1 113 ? 8.451 2.118 -8.579 1.00 96.62 113 ALA A CA 1
ATOM 909 C C . ALA A 1 113 ? 8.169 3.632 -8.465 1.00 96.62 113 ALA A C 1
ATOM 911 O O . ALA A 1 113 ? 7.205 4.112 -7.842 1.00 96.62 113 ALA A O 1
ATOM 912 N N . ALA A 1 114 ? 8.999 4.432 -9.135 1.00 95.44 114 ALA A N 1
ATOM 913 C CA . ALA A 1 114 ? 8.782 5.868 -9.287 1.00 95.44 114 ALA A CA 1
ATOM 914 C C . ALA A 1 114 ? 9.413 6.420 -10.567 1.00 95.44 114 ALA A C 1
ATOM 916 O O . ALA A 1 114 ? 10.138 5.733 -11.272 1.00 95.44 114 ALA A O 1
ATOM 917 N N . ARG A 1 115 ? 9.146 7.692 -10.876 1.00 92.81 115 ARG A N 1
ATOM 918 C CA . ARG A 1 115 ? 9.679 8.329 -12.087 1.00 92.81 115 ARG A CA 1
ATOM 919 C C . ARG A 1 115 ? 11.204 8.443 -12.054 1.00 92.81 115 ARG A C 1
ATOM 921 O O . ARG A 1 115 ? 11.834 8.369 -13.098 1.00 92.81 115 ARG A O 1
ATOM 928 N N . THR A 1 116 ? 11.776 8.661 -10.872 1.00 95.50 116 THR A N 1
ATOM 929 C CA . THR A 1 116 ? 13.223 8.777 -10.671 1.00 95.50 116 THR A CA 1
ATOM 930 C C . THR A 1 116 ? 13.697 7.761 -9.642 1.00 95.50 116 THR A C 1
ATOM 932 O O . THR A 1 116 ? 12.942 7.379 -8.743 1.00 95.50 116 THR A O 1
ATOM 935 N N . LEU A 1 117 ? 14.964 7.354 -9.727 1.00 96.25 117 LEU A N 1
ATOM 936 C CA . LEU A 1 117 ? 15.557 6.429 -8.763 1.00 96.25 117 LEU A CA 1
ATOM 937 C C . LEU A 1 117 ? 15.514 6.964 -7.323 1.00 96.25 117 LEU A C 1
ATOM 939 O O . LEU A 1 117 ? 15.285 6.200 -6.388 1.00 96.25 117 LEU A O 1
ATOM 943 N N . THR A 1 118 ? 15.704 8.271 -7.129 1.00 96.12 118 THR A N 1
ATOM 944 C CA . THR A 1 118 ? 15.623 8.903 -5.803 1.00 96.12 118 THR A CA 1
ATOM 945 C C . THR A 1 118 ? 14.224 8.772 -5.208 1.00 96.12 118 THR A C 1
ATOM 947 O O . THR A 1 118 ? 14.083 8.373 -4.055 1.00 96.12 118 THR A O 1
ATOM 950 N N . GLU A 1 119 ? 13.181 9.053 -5.996 1.00 94.94 119 GLU A N 1
ATOM 951 C CA . GLU A 1 119 ? 11.795 8.865 -5.558 1.00 94.94 119 GLU A CA 1
ATOM 952 C C . GLU A 1 119 ? 11.498 7.386 -5.260 1.00 94.94 119 GLU A C 1
ATOM 954 O O . GLU A 1 119 ? 10.822 7.092 -4.274 1.00 94.94 119 GLU A O 1
ATOM 959 N N . ALA A 1 120 ? 12.014 6.460 -6.076 1.00 96.56 120 ALA A N 1
ATOM 960 C CA . ALA A 1 120 ? 11.813 5.024 -5.888 1.00 96.56 120 ALA A CA 1
ATOM 961 C C . ALA A 1 120 ? 12.443 4.555 -4.571 1.00 96.56 120 ALA A C 1
ATOM 963 O O . ALA A 1 120 ? 11.763 3.927 -3.769 1.00 96.56 120 ALA A O 1
ATOM 964 N N . LYS A 1 121 ? 13.693 4.953 -4.291 1.00 96.62 121 LYS A N 1
ATOM 965 C CA . LYS A 1 121 ? 14.392 4.636 -3.032 1.00 96.62 121 LYS A CA 1
ATOM 966 C C . LYS A 1 121 ? 13.685 5.184 -1.792 1.00 96.62 121 LYS A C 1
ATOM 968 O O . LYS A 1 121 ? 13.688 4.549 -0.743 1.00 96.62 121 LYS A O 1
ATOM 973 N N . LEU A 1 122 ? 13.110 6.383 -1.888 1.00 94.44 122 LEU A N 1
ATOM 974 C CA . LEU A 1 122 ? 12.350 6.962 -0.780 1.00 94.44 122 LEU A CA 1
ATOM 975 C C . LEU A 1 122 ? 11.057 6.185 -0.535 1.00 94.44 122 LEU A C 1
ATOM 977 O O . LEU A 1 122 ? 10.766 5.841 0.604 1.00 94.44 122 LEU A O 1
ATOM 981 N N . LYS A 1 123 ? 10.309 5.858 -1.595 1.00 94.50 123 LYS A N 1
ATOM 982 C CA . LYS A 1 123 ? 9.081 5.064 -1.473 1.00 94.50 123 LYS A CA 1
ATOM 983 C C . LYS A 1 123 ? 9.343 3.650 -0.958 1.00 94.50 123 LYS A C 1
ATOM 985 O O . LYS A 1 123 ? 8.602 3.201 -0.096 1.00 94.50 123 LYS A O 1
ATOM 990 N N . SER A 1 124 ? 10.384 2.982 -1.454 1.00 95.62 124 SER A N 1
ATOM 991 C CA . SER A 1 124 ? 10.738 1.622 -1.037 1.00 95.62 124 SER A CA 1
ATOM 992 C C . SER A 1 124 ? 11.099 1.583 0.447 1.00 95.62 124 SER A C 1
ATOM 994 O O . SER A 1 124 ? 10.686 0.685 1.178 1.00 95.62 124 SER A O 1
ATOM 996 N N . ARG A 1 125 ? 11.821 2.607 0.920 1.00 94.94 125 ARG A N 1
ATOM 997 C CA . ARG A 1 125 ? 12.138 2.783 2.338 1.00 94.94 125 ARG A CA 1
ATOM 998 C C . ARG A 1 125 ? 10.888 3.073 3.165 1.00 94.94 125 ARG A C 1
ATOM 1000 O O . ARG A 1 125 ? 10.732 2.467 4.221 1.00 94.94 125 ARG A O 1
ATOM 1007 N N . ASP A 1 126 ? 10.037 3.990 2.705 1.00 93.94 126 ASP A N 1
ATOM 1008 C CA . ASP A 1 126 ? 8.790 4.341 3.391 1.00 93.94 126 ASP A CA 1
ATOM 1009 C C . ASP A 1 126 ? 7.893 3.104 3.554 1.00 93.94 126 ASP A C 1
ATOM 1011 O O . ASP A 1 126 ? 7.399 2.864 4.651 1.00 93.94 126 ASP A O 1
ATOM 1015 N N . GLU A 1 127 ? 7.734 2.290 2.504 1.00 93.19 127 GLU A N 1
ATOM 1016 C CA . GLU A 1 127 ? 6.950 1.051 2.560 1.00 93.19 127 GLU A CA 1
ATOM 1017 C C . GLU A 1 127 ? 7.559 0.028 3.526 1.00 93.19 127 GLU A C 1
ATOM 1019 O O . GLU A 1 127 ? 6.844 -0.549 4.341 1.00 93.19 127 GLU A O 1
ATOM 1024 N N . LEU A 1 128 ? 8.882 -0.165 3.514 1.00 93.81 128 LEU A N 1
ATOM 1025 C CA . LEU A 1 128 ? 9.523 -1.080 4.460 1.00 93.81 128 LEU A CA 1
ATOM 1026 C C . LEU A 1 128 ? 9.263 -0.659 5.921 1.00 93.81 128 LEU A C 1
ATOM 1028 O O . LEU A 1 128 ? 8.954 -1.501 6.767 1.00 93.81 128 LEU A O 1
ATOM 1032 N N . ILE A 1 129 ? 9.369 0.644 6.215 1.00 94.38 129 ILE A N 1
ATOM 1033 C CA . ILE A 1 129 ? 9.076 1.202 7.545 1.00 94.38 129 ILE A CA 1
ATOM 1034 C C . ILE A 1 129 ? 7.598 1.023 7.889 1.00 94.38 129 ILE A C 1
ATOM 1036 O O . ILE A 1 129 ? 7.284 0.640 9.010 1.00 94.38 129 ILE A O 1
ATOM 1040 N N . GLU A 1 130 ? 6.698 1.274 6.941 1.00 94.50 130 GLU A N 1
ATOM 1041 C CA . GLU A 1 130 ? 5.253 1.114 7.101 1.00 94.50 130 GLU A CA 1
ATOM 1042 C C . GLU A 1 130 ? 4.880 -0.293 7.570 1.00 94.50 130 GLU A C 1
ATOM 1044 O O . GLU A 1 130 ? 4.168 -0.446 8.567 1.00 94.50 130 GLU A O 1
ATOM 1049 N N . ARG A 1 131 ? 5.421 -1.324 6.908 1.00 92.56 131 ARG A N 1
ATOM 1050 C CA . ARG A 1 131 ? 5.170 -2.723 7.270 1.00 92.56 131 ARG A CA 1
ATOM 1051 C C . ARG A 1 131 ? 5.698 -3.052 8.669 1.00 92.56 131 ARG A C 1
ATOM 1053 O O . ARG A 1 131 ? 4.975 -3.644 9.469 1.00 92.56 131 ARG A O 1
ATOM 1060 N N . ALA A 1 132 ? 6.928 -2.645 8.992 1.00 92.62 132 ALA A N 1
ATOM 1061 C CA . ALA A 1 132 ? 7.523 -2.893 10.308 1.00 92.62 132 ALA A CA 1
ATOM 1062 C C . ALA A 1 132 ? 6.785 -2.149 11.435 1.00 92.62 132 ALA A C 1
ATOM 1064 O O . ALA A 1 132 ? 6.488 -2.730 12.484 1.00 92.62 132 ALA A O 1
ATOM 1065 N N . ALA A 1 133 ? 6.432 -0.884 11.193 1.00 93.94 133 ALA A N 1
ATOM 1066 C CA . ALA A 1 133 ? 5.637 -0.061 12.094 1.00 93.94 133 ALA A CA 1
ATOM 1067 C C . ALA A 1 133 ? 4.285 -0.697 12.381 1.00 93.94 133 ALA A C 1
ATOM 1069 O O . ALA A 1 133 ? 3.893 -0.771 13.545 1.00 93.94 133 ALA A O 1
ATOM 1070 N N . LEU A 1 134 ? 3.594 -1.199 11.352 1.00 93.94 134 LEU A N 1
ATOM 1071 C CA . LEU A 1 134 ? 2.298 -1.817 11.566 1.00 93.94 134 LEU A CA 1
ATOM 1072 C C . LEU A 1 134 ? 2.406 -3.081 12.412 1.00 93.94 134 LEU A C 1
ATOM 1074 O O . LEU A 1 134 ? 1.631 -3.212 13.350 1.00 93.94 134 LEU A O 1
ATOM 1078 N N . LEU A 1 135 ? 3.350 -3.987 12.137 1.00 91.31 135 LEU A N 1
ATOM 1079 C CA . LEU A 1 135 ? 3.497 -5.207 12.944 1.00 91.31 135 LEU A CA 1
ATOM 1080 C C . LEU A 1 135 ? 3.717 -4.872 14.421 1.00 91.31 135 LEU A C 1
ATOM 1082 O O . LEU A 1 135 ? 3.051 -5.424 15.300 1.00 91.31 135 LEU A O 1
ATOM 1086 N N . LYS A 1 136 ? 4.599 -3.905 14.696 1.00 92.25 136 LYS A N 1
ATOM 1087 C CA . LYS A 1 136 ? 4.855 -3.450 16.062 1.00 92.25 136 LYS A CA 1
ATOM 1088 C C . LYS A 1 136 ? 3.613 -2.808 16.683 1.00 92.25 136 LYS A C 1
ATOM 1090 O O . LYS A 1 136 ? 3.246 -3.163 17.804 1.00 92.25 136 LYS A O 1
ATOM 1095 N N . ALA A 1 137 ? 2.934 -1.920 15.961 1.00 93.38 137 ALA A N 1
ATOM 1096 C CA . ALA A 1 137 ? 1.718 -1.254 16.423 1.00 93.38 137 ALA A CA 1
ATOM 1097 C C . ALA A 1 137 ? 0.571 -2.239 16.681 1.00 93.38 137 ALA A C 1
ATOM 1099 O O . ALA A 1 137 ? -0.138 -2.117 17.677 1.00 93.38 137 ALA A O 1
ATOM 1100 N N . TRP A 1 138 ? 0.409 -3.242 15.819 1.00 92.06 138 TRP A N 1
ATOM 1101 C CA . TRP A 1 138 ? -0.622 -4.274 15.921 1.00 92.06 138 TRP A CA 1
ATOM 1102 C C . TRP A 1 138 ? -0.451 -5.108 17.195 1.00 92.06 138 TRP A C 1
ATOM 1104 O O . TRP A 1 138 ? -1.432 -5.461 17.837 1.00 92.06 138 TRP A O 1
ATOM 1114 N N . SER A 1 139 ? 0.790 -5.340 17.633 1.00 89.75 139 SER A N 1
ATOM 1115 C CA . SER A 1 139 ? 1.094 -5.958 18.937 1.00 89.75 139 SER A CA 1
ATOM 1116 C C . SER A 1 139 ? 1.040 -4.996 20.140 1.00 89.75 139 SER A C 1
ATOM 1118 O O . SER A 1 139 ? 1.251 -5.420 21.273 1.00 89.75 139 SER A O 1
ATOM 1120 N N . THR A 1 140 ? 0.764 -3.702 19.923 1.00 91.62 140 THR A N 1
ATOM 1121 C CA . THR A 1 140 ? 0.816 -2.651 20.957 1.00 91.62 140 THR A CA 1
ATOM 1122 C C . THR A 1 140 ? -0.495 -1.844 21.002 1.00 91.62 140 THR A C 1
ATOM 1124 O O . THR A 1 140 ? -0.575 -0.760 20.420 1.00 91.62 140 THR A O 1
ATOM 1127 N N . PRO A 1 141 ? -1.541 -2.303 21.720 1.00 88.06 141 PRO A N 1
ATOM 1128 C CA . PRO A 1 141 ? -2.860 -1.653 21.709 1.00 88.06 141 PRO A CA 1
ATOM 1129 C C . PRO A 1 141 ? -2.863 -0.174 22.138 1.00 88.06 141 PRO A C 1
ATOM 1131 O O . PRO A 1 141 ? -3.703 0.605 21.694 1.00 88.06 141 PRO A O 1
ATOM 1134 N N . THR A 1 142 ? -1.906 0.244 22.970 1.00 91.00 142 THR A N 1
ATOM 1135 C CA . THR A 1 142 ? -1.776 1.622 23.475 1.00 91.00 142 THR A CA 1
ATOM 1136 C C . THR A 1 142 ? -1.104 2.592 22.497 1.00 91.00 142 THR A C 1
ATOM 1138 O O . THR A 1 142 ? -1.034 3.789 22.786 1.00 91.00 142 THR A O 1
ATOM 1141 N N . ALA A 1 143 ? -0.617 2.108 21.349 1.00 94.94 143 ALA A N 1
ATOM 1142 C CA . ALA A 1 143 ? 0.099 2.913 20.357 1.00 94.94 143 ALA A CA 1
ATOM 1143 C C . ALA A 1 143 ? -0.815 3.771 19.465 1.00 94.94 143 ALA A C 1
ATOM 1145 O O . ALA A 1 143 ? -0.367 4.723 18.822 1.00 94.94 143 ALA A O 1
ATOM 1146 N N . TRP A 1 144 ? -2.103 3.443 19.428 1.00 96.62 144 TRP A N 1
ATOM 1147 C CA . TRP A 1 144 ? -3.057 3.971 18.461 1.00 96.62 144 TRP A CA 1
ATOM 1148 C C . TRP A 1 144 ? -3.740 5.231 18.980 1.00 96.62 144 TRP A C 1
ATOM 1150 O O . TRP A 1 144 ? -4.309 5.234 20.071 1.00 96.62 144 TRP A O 1
ATOM 1160 N N . GLN A 1 145 ? -3.723 6.291 18.179 1.00 96.94 145 GLN A N 1
ATOM 1161 C CA . GLN A 1 145 ? -4.452 7.527 18.440 1.00 96.94 145 GLN A CA 1
ATOM 1162 C C . GLN A 1 145 ? -5.518 7.736 17.367 1.00 96.94 145 GLN A C 1
ATOM 1164 O O . GLN A 1 145 ? -5.196 7.758 16.186 1.00 96.94 145 GLN A O 1
ATOM 1169 N N . GLN A 1 146 ? -6.776 7.952 17.750 1.00 96.81 146 GLN A N 1
ATOM 1170 C CA . GLN A 1 146 ? -7.825 8.288 16.785 1.00 96.81 146 GLN A CA 1
ATOM 1171 C C . GLN A 1 146 ? -7.660 9.735 16.294 1.00 96.81 146 GLN A C 1
ATOM 1173 O O . GLN A 1 146 ? -7.509 10.658 17.100 1.00 96.81 146 GLN A O 1
ATOM 1178 N N . ILE A 1 147 ? -7.739 9.940 14.978 1.00 95.69 147 ILE A N 1
ATOM 1179 C CA . ILE A 1 147 ? -7.580 11.249 14.328 1.00 95.69 147 ILE A CA 1
ATOM 1180 C C . ILE A 1 147 ? -8.737 11.541 13.366 1.00 95.69 147 ILE A C 1
ATOM 1182 O O . ILE A 1 147 ? -9.378 10.638 12.832 1.00 95.69 147 ILE A O 1
ATOM 1186 N N . ASN A 1 148 ? -8.998 12.826 13.122 1.00 94.44 148 ASN A N 1
ATOM 1187 C CA . ASN A 1 148 ? -10.021 13.259 12.170 1.00 94.44 148 ASN A CA 1
ATOM 1188 C C . ASN A 1 148 ? -9.424 13.470 10.771 1.00 94.44 148 ASN A C 1
ATOM 1190 O O . ASN A 1 148 ? -8.316 14.002 10.666 1.00 94.44 148 ASN A O 1
ATOM 1194 N N . PRO 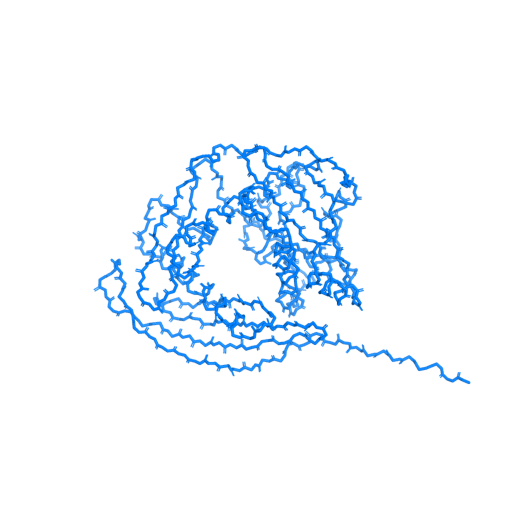A 1 149 ? -10.161 13.151 9.690 1.00 93.88 149 PRO A N 1
ATOM 1195 C CA . PRO A 1 149 ? -9.686 13.386 8.335 1.00 93.88 149 PRO A CA 1
ATOM 1196 C C . PRO A 1 149 ? -9.533 14.882 8.035 1.00 93.88 149 PRO A C 1
ATOM 1198 O O . PRO A 1 149 ? -10.418 15.702 8.312 1.00 93.88 149 PRO A O 1
ATOM 1201 N N . VAL A 1 150 ? -8.419 15.232 7.395 1.00 93.62 150 VAL A N 1
ATOM 1202 C CA . VAL A 1 150 ? -8.086 16.598 6.966 1.00 93.62 150 VAL A CA 1
ATOM 1203 C C . VAL A 1 150 ? -8.070 16.685 5.438 1.00 93.62 150 VAL A C 1
ATOM 1205 O O . VAL A 1 150 ? -7.657 15.755 4.750 1.00 93.62 150 VAL A O 1
ATOM 1208 N N . GLY A 1 151 ? -8.495 17.834 4.904 1.00 94.75 151 GLY A N 1
ATOM 1209 C CA . GLY A 1 151 ? -8.520 18.120 3.467 1.00 94.75 151 GLY A CA 1
ATOM 1210 C C . GLY A 1 151 ? -9.873 17.842 2.807 1.00 94.75 151 GLY A C 1
ATOM 1211 O O . GLY A 1 151 ? -10.560 16.875 3.131 1.00 94.75 151 GLY A O 1
ATOM 1212 N N . PHE A 1 152 ? -10.256 18.705 1.861 1.00 93.38 152 PHE A N 1
ATOM 1213 C CA . PHE A 1 152 ? -11.557 18.645 1.183 1.00 93.38 152 PHE A CA 1
ATOM 1214 C C . PHE A 1 152 ? -11.780 17.316 0.452 1.00 93.38 152 PHE A C 1
ATOM 1216 O O . PHE A 1 152 ? -12.798 16.667 0.665 1.00 93.38 152 PHE A O 1
ATOM 1223 N N . ILE A 1 153 ? -10.800 16.874 -0.346 1.00 91.19 153 ILE A N 1
ATOM 1224 C CA . ILE A 1 153 ? -10.905 15.635 -1.134 1.00 91.19 153 ILE A CA 1
ATOM 1225 C C . ILE A 1 153 ? -11.116 14.421 -0.222 1.00 91.19 153 ILE A C 1
ATOM 1227 O O . ILE A 1 153 ? -11.976 13.591 -0.499 1.00 91.19 153 ILE A O 1
ATOM 1231 N N . ALA A 1 154 ? -10.357 14.318 0.874 1.00 93.19 154 ALA A N 1
ATOM 1232 C CA . ALA A 1 154 ? -10.508 13.215 1.819 1.00 93.19 154 ALA A CA 1
ATOM 1233 C C . ALA A 1 154 ? -11.895 13.236 2.476 1.00 93.19 154 ALA A C 1
ATOM 1235 O O . ALA A 1 154 ? -12.586 12.225 2.468 1.00 93.19 154 ALA A O 1
ATOM 1236 N N . LYS A 1 155 ? -12.344 14.400 2.965 1.00 94.75 155 LYS A N 1
ATOM 1237 C CA . LYS A 1 155 ? -13.678 14.555 3.570 1.00 94.75 155 LYS A CA 1
ATOM 1238 C C . LYS A 1 155 ? -14.811 14.221 2.596 1.00 94.75 155 LYS A C 1
ATOM 1240 O O . LYS A 1 155 ? -15.765 13.562 2.997 1.00 94.75 155 LYS A O 1
ATOM 1245 N N . ALA A 1 156 ? -14.701 14.635 1.333 1.00 92.56 156 ALA A N 1
ATOM 1246 C CA . ALA A 1 156 ? -15.684 14.321 0.299 1.00 92.56 156 ALA A CA 1
ATOM 1247 C C . ALA A 1 156 ? -15.761 12.810 0.029 1.00 92.56 156 ALA A C 1
ATOM 1249 O O . ALA A 1 156 ? -16.851 12.246 0.026 1.00 92.56 156 ALA A O 1
ATOM 1250 N N . LEU A 1 157 ? -14.614 12.137 -0.119 1.00 91.00 157 LEU A N 1
ATOM 1251 C CA . LEU A 1 157 ? -14.572 10.684 -0.311 1.00 91.00 157 LEU A CA 1
ATOM 1252 C C . LEU A 1 157 ? -15.109 9.925 0.911 1.00 91.00 157 LEU A C 1
ATOM 1254 O O . LEU A 1 157 ? -15.918 9.018 0.745 1.00 91.00 157 LEU A O 1
ATOM 1258 N N . VAL A 1 158 ? -14.731 10.328 2.129 1.00 94.00 158 VAL A N 1
ATOM 1259 C CA . VAL A 1 158 ? -15.275 9.764 3.379 1.00 94.00 158 VAL A CA 1
ATOM 1260 C C . VAL A 1 158 ? -16.791 9.929 3.438 1.00 94.00 158 VAL A C 1
ATOM 1262 O O . VAL A 1 158 ? -17.494 8.997 3.810 1.00 94.00 158 VAL A O 1
ATOM 1265 N N . HIS A 1 159 ? -17.315 11.092 3.042 1.00 93.06 159 HIS A N 1
ATOM 1266 C CA . HIS A 1 159 ? -18.756 11.312 2.976 1.00 93.06 159 HIS A CA 1
ATOM 1267 C C . HIS A 1 159 ? -19.431 10.353 1.987 1.00 93.06 159 HIS A C 1
ATOM 1269 O O . HIS A 1 159 ? -20.442 9.752 2.338 1.00 93.06 159 HIS A O 1
ATOM 1275 N N . CYS A 1 160 ? -18.870 10.159 0.789 1.00 91.69 160 CYS A N 1
ATOM 1276 C CA . CYS A 1 160 ? -19.399 9.190 -0.173 1.00 91.69 160 CYS A CA 1
ATOM 1277 C C . CYS A 1 160 ? -19.392 7.758 0.384 1.00 91.69 160 CYS A C 1
ATOM 1279 O O . CYS A 1 160 ? -20.401 7.068 0.269 1.00 91.69 160 CYS A O 1
ATOM 1281 N N . LEU A 1 161 ? -18.301 7.331 1.031 1.00 89.62 161 LEU A N 1
ATOM 1282 C CA . LEU A 1 161 ? -18.199 6.006 1.657 1.00 89.62 161 LEU A CA 1
ATOM 1283 C C . LEU A 1 161 ? -19.236 5.830 2.776 1.00 89.62 161 LEU A C 1
ATOM 1285 O O . LEU A 1 161 ? -19.972 4.847 2.780 1.00 89.62 161 LEU A O 1
ATOM 1289 N N . ASN A 1 162 ? -19.375 6.827 3.653 1.00 90.56 162 ASN A N 1
ATOM 1290 C CA . ASN A 1 162 ? -20.314 6.802 4.778 1.00 90.56 162 ASN A CA 1
ATOM 1291 C C . ASN A 1 162 ? -21.796 6.906 4.371 1.00 90.56 162 ASN A C 1
ATOM 1293 O O . ASN A 1 162 ? -22.671 6.660 5.195 1.00 90.56 162 ASN A O 1
ATOM 1297 N N . ARG A 1 163 ? -22.106 7.280 3.121 1.00 88.50 163 ARG A N 1
ATOM 1298 C CA . ARG A 1 163 ? -23.473 7.197 2.568 1.00 88.50 163 ARG A CA 1
ATOM 1299 C C . ARG A 1 163 ? -23.852 5.787 2.115 1.00 88.50 163 ARG A C 1
ATOM 1301 O O . ARG A 1 163 ? -24.969 5.584 1.645 1.00 88.50 163 ARG A O 1
ATOM 1308 N N . THR A 1 164 ? -22.929 4.841 2.229 1.00 84.31 164 THR A N 1
ATOM 1309 C CA . THR A 1 164 ? -23.137 3.422 1.934 1.00 84.31 164 THR A CA 1
ATOM 1310 C C . THR A 1 164 ? -22.992 2.609 3.223 1.00 84.31 164 THR A C 1
ATOM 1312 O O . THR A 1 164 ? -22.944 3.184 4.305 1.00 84.31 164 THR A O 1
ATOM 1315 N N . ASP A 1 165 ? -22.915 1.280 3.149 1.00 87.00 165 ASP A N 1
ATOM 1316 C CA . ASP A 1 165 ? -22.823 0.407 4.334 1.00 87.00 165 ASP A CA 1
ATOM 1317 C C . ASP A 1 165 ? -21.448 0.444 5.044 1.00 87.00 165 ASP A C 1
ATOM 1319 O O . ASP A 1 165 ? -21.136 -0.460 5.822 1.00 87.00 165 ASP A O 1
ATOM 1323 N N . TRP A 1 166 ? -20.608 1.444 4.763 1.00 91.62 166 TRP A N 1
ATOM 1324 C CA . TRP A 1 166 ? -19.257 1.578 5.304 1.00 91.62 166 TRP A CA 1
ATOM 1325 C C . TRP A 1 166 ? -19.174 2.702 6.331 1.00 91.62 166 TRP A C 1
ATOM 1327 O O . TRP A 1 166 ? -19.650 3.808 6.112 1.00 91.62 166 TRP A O 1
ATOM 1337 N N . THR A 1 167 ? -18.483 2.441 7.434 1.00 94.94 167 THR A N 1
ATOM 1338 C CA . THR A 1 167 ? -18.076 3.453 8.414 1.00 94.94 167 THR A CA 1
ATOM 1339 C C . THR A 1 167 ? -16.571 3.647 8.343 1.00 94.94 167 THR A C 1
ATOM 1341 O O . THR A 1 167 ? -15.830 2.668 8.302 1.00 94.94 167 THR A O 1
ATOM 1344 N N . THR A 1 168 ? -16.114 4.900 8.321 1.00 95.94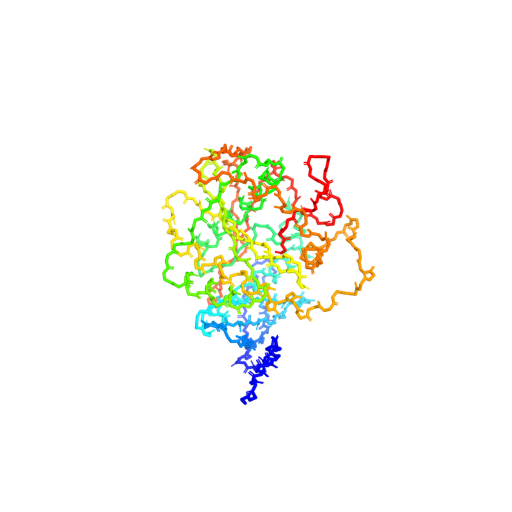 168 THR A N 1
ATOM 1345 C CA . THR A 1 168 ? -14.688 5.230 8.175 1.00 95.94 168 THR A CA 1
ATOM 1346 C C . THR A 1 168 ? -14.095 5.782 9.469 1.00 95.94 168 THR A C 1
ATOM 1348 O O . THR A 1 168 ? -14.626 6.741 10.028 1.00 95.94 168 THR A O 1
ATOM 1351 N N . SER A 1 169 ? -12.961 5.232 9.905 1.00 96.81 169 SER A N 1
ATOM 1352 C CA . SER A 1 169 ? -12.153 5.735 11.024 1.00 96.81 169 SER A CA 1
ATOM 1353 C C . SER A 1 169 ? -10.683 5.858 10.629 1.00 96.81 169 SER A C 1
ATOM 1355 O O . SER A 1 169 ? -10.205 5.126 9.763 1.00 96.81 169 SER A O 1
ATOM 1357 N N . PHE A 1 170 ? -9.964 6.784 11.266 1.00 97.25 170 PHE A N 1
ATOM 1358 C CA . PHE A 1 170 ? -8.541 7.001 11.022 1.00 97.25 170 PHE A CA 1
ATOM 1359 C C . PHE A 1 170 ? -7.750 7.034 12.320 1.00 97.25 170 PHE A C 1
ATOM 1361 O O . PHE A 1 170 ? -8.236 7.520 13.346 1.00 97.25 170 PHE A O 1
ATOM 1368 N N . TYR A 1 171 ? -6.509 6.564 12.234 1.00 97.50 171 TYR A N 1
ATOM 1369 C CA . TYR A 1 171 ? -5.610 6.450 13.369 1.00 97.50 171 TYR A CA 1
ATOM 1370 C C . TYR A 1 171 ? -4.197 6.918 13.016 1.00 97.50 171 TYR A C 1
ATOM 1372 O O . TYR A 1 171 ? -3.753 6.785 11.877 1.00 97.50 171 TYR A O 1
ATOM 1380 N N . GLU A 1 172 ? -3.489 7.449 14.003 1.00 96.81 172 GLU A N 1
ATOM 1381 C CA . GLU A 1 172 ? -2.060 7.738 13.953 1.00 96.81 172 GLU A CA 1
ATOM 1382 C C . GLU A 1 172 ? -1.328 6.820 14.934 1.00 96.81 172 GLU A C 1
ATOM 1384 O O . GLU A 1 172 ? -1.771 6.628 16.068 1.00 96.81 172 GLU A O 1
ATOM 1389 N N . VAL A 1 173 ? -0.183 6.294 14.507 1.00 96.94 173 VAL A N 1
ATOM 1390 C CA . VAL A 1 173 ? 0.805 5.663 15.379 1.00 96.94 173 VAL A CA 1
ATOM 1391 C C . VAL A 1 173 ? 2.122 6.411 15.217 1.00 96.94 173 VAL A C 1
ATOM 1393 O O . VAL A 1 173 ? 2.703 6.438 14.130 1.00 96.94 173 VAL A O 1
ATOM 1396 N N . ARG A 1 174 ? 2.594 7.028 16.301 1.00 95.81 174 ARG A N 1
ATOM 1397 C CA . ARG A 1 174 ? 3.860 7.770 16.313 1.00 95.81 174 ARG A CA 1
ATOM 1398 C C . ARG A 1 174 ? 5.037 6.819 16.451 1.00 95.81 174 ARG A C 1
ATOM 1400 O O . ARG A 1 174 ? 4.987 5.892 17.260 1.00 95.81 174 ARG A O 1
ATOM 1407 N N . ILE A 1 175 ? 6.106 7.078 15.707 1.00 95.12 175 ILE A N 1
ATOM 1408 C CA . ILE A 1 175 ? 7.335 6.287 15.757 1.00 95.12 175 ILE A CA 1
ATOM 1409 C C . ILE A 1 175 ? 8.405 7.126 16.452 1.00 95.12 175 ILE A C 1
ATOM 1411 O O . ILE A 1 175 ? 8.791 8.178 15.953 1.00 95.12 175 ILE A O 1
ATOM 1415 N N . ALA A 1 176 ? 8.899 6.661 17.600 1.00 93.06 176 ALA A N 1
ATOM 1416 C CA . ALA A 1 176 ? 9.875 7.381 18.422 1.00 93.06 176 ALA A CA 1
ATOM 1417 C C . ALA A 1 176 ? 11.159 7.724 17.648 1.00 93.06 176 ALA A C 1
ATOM 1419 O O . ALA A 1 176 ? 11.763 8.771 17.860 1.00 93.06 176 ALA A O 1
ATOM 1420 N N . ASN A 1 177 ? 11.556 6.846 16.725 1.00 89.38 177 ASN A N 1
ATOM 1421 C CA . ASN A 1 177 ? 12.742 6.993 15.886 1.00 89.38 177 ASN A CA 1
ATOM 1422 C C . ASN A 1 177 ? 12.482 7.819 14.604 1.00 89.38 177 ASN A C 1
ATOM 1424 O O . ASN A 1 177 ? 13.396 7.965 13.792 1.00 89.38 177 ASN A O 1
ATOM 1428 N N . GLY A 1 178 ? 11.267 8.357 14.420 1.00 88.50 178 GLY A N 1
ATOM 1429 C CA . GLY A 1 178 ? 10.935 9.357 13.403 1.00 88.50 178 GLY A CA 1
ATOM 1430 C C . GLY A 1 178 ? 9.714 9.030 12.535 1.00 88.50 178 GLY A C 1
ATOM 1431 O O . GLY A 1 178 ? 9.620 7.965 11.914 1.00 88.50 178 GLY A O 1
ATOM 1432 N N . GLY A 1 179 ? 8.831 10.020 12.383 1.00 93.06 179 GLY A N 1
ATOM 1433 C CA . GLY A 1 179 ? 7.652 9.946 11.516 1.00 93.06 179 GLY A CA 1
ATOM 1434 C C . GLY A 1 179 ? 6.425 9.327 12.181 1.00 93.06 179 GLY A C 1
ATOM 1435 O O . GLY A 1 179 ? 6.421 8.994 13.367 1.00 93.06 179 GLY A O 1
ATOM 1436 N N . SER A 1 180 ? 5.378 9.156 11.378 1.00 95.69 180 SER A N 1
ATOM 1437 C CA . SER A 1 180 ? 4.104 8.586 11.816 1.00 95.69 180 SER A CA 1
ATOM 1438 C C . SER A 1 180 ? 3.556 7.609 10.782 1.00 95.69 180 SER A C 1
ATOM 1440 O O . SER A 1 180 ? 3.684 7.810 9.569 1.00 95.69 180 SER A O 1
ATOM 1442 N N . LEU A 1 181 ? 2.908 6.560 11.279 1.00 96.38 181 LEU A N 1
ATOM 1443 C CA . LEU A 1 181 ? 2.078 5.654 10.501 1.00 96.38 181 LEU A CA 1
ATOM 1444 C C . LEU A 1 181 ? 0.622 6.128 10.583 1.00 96.38 181 LEU A C 1
ATOM 1446 O O . LEU A 1 181 ? 0.035 6.182 11.663 1.00 96.38 181 LEU A O 1
ATOM 1450 N N . PHE A 1 182 ? 0.032 6.456 9.440 1.00 96.81 182 PHE A N 1
ATOM 1451 C CA . PHE A 1 182 ? -1.366 6.858 9.328 1.00 96.81 182 PHE A CA 1
ATOM 1452 C C . PHE A 1 182 ? -2.186 5.685 8.820 1.00 96.81 182 PHE A C 1
ATOM 1454 O O . PHE A 1 182 ? -1.926 5.177 7.737 1.00 96.81 182 PHE A O 1
ATOM 1461 N N . CYS A 1 183 ? -3.180 5.267 9.588 1.00 97.50 183 CYS A N 1
ATOM 1462 C CA . CYS A 1 183 ? -3.991 4.094 9.300 1.00 97.50 183 CYS A CA 1
ATOM 1463 C C . CYS A 1 183 ? -5.441 4.489 9.056 1.00 97.50 183 CYS A C 1
ATOM 1465 O O . CYS A 1 183 ? -5.955 5.443 9.646 1.00 97.50 183 CYS A O 1
ATOM 1467 N N . GLY A 1 184 ? -6.104 3.750 8.180 1.00 96.88 184 GLY A N 1
ATOM 1468 C CA . GLY A 1 184 ? -7.499 3.944 7.840 1.00 96.88 184 GLY A CA 1
ATOM 1469 C C . GLY A 1 184 ? -8.232 2.619 7.927 1.00 96.88 184 GLY A C 1
ATOM 1470 O O . GLY A 1 184 ? -7.704 1.587 7.526 1.00 96.88 184 GLY A O 1
ATOM 1471 N N . LEU A 1 185 ? -9.440 2.660 8.472 1.00 96.75 185 LEU A N 1
ATOM 1472 C CA . LEU A 1 185 ? -10.273 1.491 8.694 1.00 96.75 185 LEU A CA 1
ATOM 1473 C C . LEU A 1 185 ? -11.678 1.775 8.179 1.00 96.75 185 LEU A C 1
ATOM 1475 O O . LEU A 1 185 ? -12.326 2.731 8.613 1.00 96.75 185 LEU A O 1
ATOM 1479 N N . LEU A 1 186 ? -12.138 0.928 7.266 1.00 95.56 186 LEU A N 1
ATOM 1480 C CA . LEU A 1 186 ? -13.533 0.828 6.879 1.00 95.56 186 LEU A CA 1
ATOM 1481 C C . LEU A 1 186 ? -14.153 -0.389 7.555 1.00 95.56 186 LEU A C 1
ATOM 1483 O O . LEU A 1 186 ? -13.568 -1.468 7.524 1.00 95.56 186 LEU A O 1
ATOM 1487 N N . ARG A 1 187 ? -15.347 -0.232 8.124 1.00 95.62 187 ARG A N 1
ATOM 1488 C CA . ARG A 1 187 ? -16.144 -1.345 8.659 1.00 95.62 187 ARG A CA 1
ATOM 1489 C C . ARG A 1 187 ? -17.543 -1.350 8.070 1.00 95.62 187 ARG A C 1
ATOM 1491 O O . ARG A 1 187 ? -18.169 -0.294 7.977 1.00 95.62 187 ARG A O 1
ATOM 1498 N N . SER A 1 188 ? -18.034 -2.536 7.741 1.00 93.25 188 SER A N 1
ATOM 1499 C CA . SER A 1 188 ? -19.390 -2.802 7.289 1.00 93.25 188 SER A CA 1
ATOM 1500 C C . SER A 1 188 ? -19.944 -4.035 7.990 1.00 93.25 188 SER A C 1
ATOM 1502 O O . SER A 1 188 ? -19.317 -5.091 8.001 1.00 93.25 188 SER A O 1
ATOM 1504 N N . THR A 1 189 ? -21.172 -3.943 8.497 1.00 91.31 189 THR A N 1
ATOM 1505 C CA . THR A 1 189 ? -21.893 -5.100 9.054 1.00 91.31 189 THR A CA 1
ATOM 1506 C C . THR A 1 189 ? -22.286 -6.132 7.994 1.00 91.31 189 THR A C 1
ATOM 1508 O O . THR A 1 189 ? -22.769 -7.201 8.347 1.00 91.31 189 THR A O 1
ATOM 1511 N N . LYS A 1 190 ? -22.084 -5.825 6.704 1.00 88.44 190 LYS A N 1
ATOM 1512 C CA . LYS A 1 190 ? -22.354 -6.727 5.576 1.00 88.44 190 LYS A CA 1
ATOM 1513 C C . LYS A 1 190 ? -21.092 -7.312 4.944 1.00 88.44 190 LYS A C 1
ATOM 1515 O O . LYS A 1 190 ? -21.148 -8.420 4.430 1.00 88.44 190 LYS A O 1
ATOM 1520 N N . PHE A 1 191 ? -19.985 -6.570 4.955 1.00 87.31 191 PHE A N 1
ATOM 1521 C CA . PHE A 1 191 ? -18.776 -6.902 4.184 1.00 87.31 191 PHE A CA 1
ATOM 1522 C C . PHE A 1 191 ? -17.502 -7.019 5.037 1.00 87.31 191 PHE A C 1
ATOM 1524 O O . PHE A 1 191 ? -16.408 -7.095 4.485 1.00 87.31 191 PHE A O 1
ATOM 1531 N N . GLY A 1 192 ? -17.611 -6.971 6.369 1.00 92.31 192 GLY A N 1
ATOM 1532 C CA . GLY A 1 192 ? -16.457 -7.025 7.267 1.00 92.31 192 GLY A CA 1
ATOM 1533 C C . GLY A 1 192 ? -15.665 -5.715 7.297 1.00 92.31 192 GLY A C 1
ATOM 1534 O O . GLY A 1 192 ? -16.243 -4.626 7.339 1.00 92.31 192 GLY A O 1
ATOM 1535 N N . ALA A 1 193 ? -14.340 -5.808 7.325 1.00 94.31 193 ALA A N 1
ATOM 1536 C CA . ALA A 1 193 ? -13.426 -4.683 7.460 1.00 94.31 193 ALA A CA 1
ATOM 1537 C C . ALA A 1 193 ? -12.393 -4.609 6.331 1.00 94.31 193 ALA A C 1
ATOM 1539 O O . ALA A 1 193 ? -11.934 -5.618 5.804 1.00 94.31 193 ALA A O 1
ATOM 1540 N N . ILE A 1 194 ? -11.985 -3.380 6.020 1.00 94.00 194 ILE A N 1
ATOM 1541 C CA . ILE A 1 194 ? -10.863 -3.067 5.136 1.00 94.00 194 ILE A CA 1
ATOM 1542 C C . ILE A 1 194 ? -9.940 -2.123 5.888 1.00 94.00 194 ILE A C 1
ATOM 1544 O O . ILE A 1 194 ? -10.377 -1.081 6.381 1.00 94.00 194 ILE A O 1
ATOM 1548 N N . PHE A 1 195 ? -8.662 -2.465 5.937 1.00 95.12 195 PHE A N 1
ATOM 1549 C CA . PHE A 1 195 ? -7.638 -1.675 6.595 1.00 95.12 195 PHE A CA 1
ATOM 1550 C C . PHE A 1 195 ? -6.526 -1.346 5.607 1.00 95.12 195 PHE A C 1
ATOM 1552 O O . PHE A 1 195 ? -6.181 -2.157 4.750 1.00 95.12 195 PHE A O 1
ATOM 1559 N N . ASP A 1 196 ? -5.966 -0.152 5.734 1.00 95.31 196 ASP A N 1
ATOM 1560 C CA . ASP A 1 196 ? -4.754 0.228 5.022 1.00 95.31 196 ASP A CA 1
ATOM 1561 C C . ASP A 1 196 ? -3.954 1.232 5.853 1.00 95.31 196 ASP A C 1
ATOM 1563 O O . ASP A 1 196 ? -4.495 1.881 6.759 1.00 95.31 196 ASP A O 1
ATOM 1567 N N . CYS A 1 197 ? -2.668 1.382 5.555 1.00 96.12 197 CYS A N 1
ATOM 1568 C CA . CYS A 1 197 ? -1.818 2.345 6.233 1.00 96.12 197 CYS A CA 1
ATOM 1569 C C . CYS A 1 197 ? -0.842 3.055 5.291 1.00 96.12 197 CYS A C 1
ATOM 1571 O O . CYS A 1 197 ? -0.698 2.731 4.118 1.00 96.12 197 CYS A O 1
ATOM 1573 N N . LEU A 1 198 ? -0.255 4.136 5.798 1.00 95.31 198 LEU A N 1
ATOM 1574 C CA . LEU A 1 198 ? 0.741 4.928 5.102 1.00 95.31 198 LEU A CA 1
ATOM 1575 C C . LEU A 1 198 ? 1.772 5.471 6.085 1.00 95.31 198 LEU A C 1
ATOM 1577 O O . LEU A 1 198 ? 1.416 6.251 6.971 1.00 95.31 198 LEU A O 1
ATOM 1581 N N . TYR A 1 199 ? 3.047 5.149 5.892 1.00 95.06 199 TYR A N 1
ATOM 1582 C CA . TYR A 1 199 ? 4.124 5.822 6.623 1.00 95.06 199 TYR A CA 1
ATOM 1583 C C . TYR A 1 199 ? 4.511 7.161 5.980 1.00 95.06 199 TYR A C 1
ATOM 1585 O O . TYR A 1 199 ? 4.601 7.288 4.750 1.00 95.06 199 TYR A O 1
ATOM 1593 N N . LYS A 1 200 ? 4.793 8.165 6.825 1.00 93.62 200 LYS A N 1
ATOM 1594 C CA . LYS A 1 200 ? 5.505 9.384 6.425 1.00 93.62 200 LYS A CA 1
ATOM 1595 C C . LYS A 1 200 ? 6.528 9.846 7.456 1.00 93.62 200 LYS A C 1
ATOM 1597 O O . LYS A 1 200 ? 6.237 9.920 8.648 1.00 93.62 200 LYS A O 1
ATOM 1602 N N . SER A 1 201 ? 7.700 10.246 6.961 1.00 89.88 201 SER A N 1
ATOM 1603 C CA . SER A 1 201 ? 8.721 10.937 7.752 1.00 89.88 201 SER A CA 1
ATOM 1604 C C . SER A 1 201 ? 8.257 12.342 8.142 1.00 89.88 201 SER A C 1
ATOM 1606 O O . SER A 1 201 ? 7.612 13.015 7.338 1.00 89.88 201 SER A O 1
ATOM 1608 N N . GLU A 1 202 ? 8.651 12.825 9.325 1.00 82.94 202 GLU A N 1
ATOM 1609 C CA . GLU A 1 202 ? 8.288 14.162 9.841 1.00 82.94 202 GLU A CA 1
ATOM 1610 C C . GLU A 1 202 ? 8.571 15.296 8.848 1.00 82.94 202 GLU A C 1
ATOM 1612 O O . GLU A 1 202 ? 7.745 16.183 8.650 1.00 82.94 202 GLU A O 1
ATOM 1617 N N . SER A 1 203 ? 9.705 15.221 8.152 1.00 76.31 203 SER A N 1
ATOM 1618 C CA . SER A 1 203 ? 10.147 16.226 7.182 1.00 76.31 203 SER A CA 1
ATOM 1619 C C . SER A 1 203 ? 9.283 16.336 5.919 1.00 76.31 203 SER A C 1
ATOM 1621 O O . SER A 1 203 ? 9.453 17.283 5.155 1.00 76.31 203 SER A O 1
ATOM 1623 N N . THR A 1 204 ? 8.376 15.386 5.662 1.00 76.38 204 THR A N 1
ATOM 1624 C CA . THR A 1 204 ? 7.580 15.321 4.421 1.00 76.38 204 THR A CA 1
ATOM 1625 C C . THR A 1 204 ? 6.068 15.285 4.662 1.00 76.38 204 THR A C 1
ATOM 1627 O O . THR A 1 204 ? 5.292 15.006 3.741 1.00 76.38 204 THR A O 1
ATOM 1630 N N . ILE A 1 205 ? 5.619 15.573 5.889 1.00 80.56 205 ILE A N 1
ATOM 1631 C CA . ILE A 1 205 ? 4.210 15.444 6.267 1.00 80.56 205 ILE A CA 1
ATOM 1632 C C . ILE A 1 205 ? 3.361 16.533 5.598 1.00 80.56 205 ILE A C 1
ATOM 1634 O O . ILE A 1 205 ? 3.320 17.687 6.016 1.00 80.56 205 ILE A O 1
ATOM 1638 N N . ASN A 1 206 ? 2.583 16.123 4.596 1.00 90.44 206 ASN A N 1
ATOM 1639 C CA . ASN A 1 206 ? 1.382 16.831 4.166 1.00 90.44 206 ASN A CA 1
ATOM 1640 C C . ASN A 1 206 ? 0.155 16.003 4.567 1.00 90.44 206 ASN A C 1
ATOM 1642 O O . ASN A 1 206 ? -0.271 15.103 3.840 1.00 90.44 206 ASN A O 1
ATOM 1646 N N . ILE A 1 207 ? -0.416 16.324 5.732 1.00 89.75 207 ILE A N 1
ATOM 1647 C CA . ILE A 1 207 ? -1.521 15.572 6.349 1.00 89.75 207 ILE A CA 1
ATOM 1648 C C . ILE A 1 207 ? -2.724 15.439 5.399 1.00 89.75 207 ILE A C 1
ATOM 1650 O O . ILE A 1 207 ? -3.301 14.361 5.268 1.00 89.75 207 ILE A O 1
ATOM 1654 N N . ALA A 1 208 ? -3.085 16.502 4.673 1.00 92.69 208 ALA A N 1
ATOM 1655 C CA . ALA A 1 208 ? -4.209 16.459 3.737 1.00 92.69 208 ALA A CA 1
ATOM 1656 C C . ALA A 1 208 ? -3.951 15.493 2.563 1.00 92.69 208 ALA A C 1
ATOM 1658 O O . ALA A 1 208 ? -4.848 14.751 2.152 1.00 92.69 208 ALA A O 1
ATOM 1659 N N . ALA A 1 209 ? -2.723 15.468 2.036 1.00 91.81 209 ALA A N 1
ATOM 1660 C CA . ALA A 1 209 ? -2.336 14.539 0.976 1.00 91.81 209 ALA A CA 1
ATOM 1661 C C . ALA A 1 209 ? -2.313 13.080 1.463 1.00 91.81 209 ALA A C 1
ATOM 1663 O O . ALA A 1 209 ? -2.727 12.189 0.718 1.00 91.81 209 ALA A O 1
ATOM 1664 N N . ILE A 1 210 ? -1.895 12.850 2.713 1.00 92.94 210 ILE A N 1
ATOM 1665 C CA . ILE A 1 210 ? -1.905 11.539 3.379 1.00 92.94 210 ILE A CA 1
ATOM 1666 C C . ILE A 1 210 ? -3.329 10.994 3.460 1.00 92.94 210 ILE A C 1
ATOM 1668 O O . ILE A 1 210 ? -3.601 9.939 2.890 1.00 92.94 210 ILE A O 1
ATOM 1672 N N . PHE A 1 211 ? -4.262 11.741 4.060 1.00 94.88 211 PHE A N 1
ATOM 1673 C CA . PHE A 1 211 ? -5.662 11.311 4.147 1.00 94.88 211 PHE A CA 1
ATOM 1674 C C . PHE A 1 211 ? -6.281 11.087 2.771 1.00 94.88 211 PHE A C 1
ATOM 1676 O O . PHE A 1 211 ? -7.037 10.138 2.570 1.00 94.88 211 PHE A O 1
ATOM 1683 N N . SER A 1 212 ? -5.940 11.935 1.801 1.00 92.94 212 SER A N 1
ATOM 1684 C CA . SER A 1 212 ? -6.414 11.782 0.431 1.00 92.94 212 SER A CA 1
ATOM 1685 C C . SER A 1 212 ? -5.884 10.499 -0.223 1.00 92.94 212 SER A C 1
ATOM 1687 O O . SER A 1 212 ? -6.646 9.808 -0.895 1.00 92.94 212 SER A O 1
ATOM 1689 N N . LYS A 1 213 ? -4.603 10.146 -0.028 1.00 92.94 213 LYS A N 1
ATOM 1690 C CA . LYS A 1 213 ? -4.029 8.878 -0.514 1.00 92.94 213 LYS A CA 1
ATOM 1691 C C . LYS A 1 213 ? -4.678 7.683 0.178 1.00 92.94 213 LYS A C 1
ATOM 1693 O O . LYS A 1 213 ? -5.161 6.796 -0.515 1.00 92.94 213 LYS A O 1
ATOM 1698 N N . LEU A 1 214 ? -4.741 7.707 1.503 1.00 94.44 214 LEU A N 1
ATOM 1699 C CA . LEU A 1 214 ? -5.271 6.621 2.317 1.00 94.44 214 LEU A CA 1
ATOM 1700 C C . LEU A 1 214 ? -6.747 6.335 2.006 1.00 94.44 214 LEU A C 1
ATOM 1702 O O . LEU A 1 214 ? -7.103 5.206 1.699 1.00 94.44 214 LEU A O 1
ATOM 1706 N N . THR A 1 215 ? -7.596 7.368 1.954 1.00 93.81 215 THR A N 1
ATOM 1707 C CA . THR A 1 215 ? -9.028 7.198 1.632 1.00 93.81 215 THR A CA 1
ATOM 1708 C C . THR A 1 215 ? -9.232 6.610 0.234 1.00 93.81 215 THR A C 1
ATOM 1710 O O . THR A 1 215 ? -10.093 5.756 0.036 1.00 93.81 215 THR A O 1
ATOM 1713 N N . ARG A 1 216 ? -8.427 7.033 -0.751 1.00 92.75 216 ARG A N 1
ATOM 1714 C CA . ARG A 1 216 ? -8.490 6.449 -2.096 1.00 92.75 216 ARG A CA 1
ATOM 1715 C C . ARG A 1 216 ? -8.027 4.993 -2.121 1.00 92.75 216 ARG A C 1
ATOM 1717 O O . ARG A 1 216 ? -8.604 4.207 -2.863 1.00 92.75 216 ARG A O 1
ATOM 1724 N N . SER A 1 217 ? -7.008 4.642 -1.341 1.00 92.00 217 SER A N 1
ATOM 1725 C CA . SER A 1 217 ? -6.523 3.264 -1.264 1.00 92.00 217 SER A CA 1
ATOM 1726 C C . SER A 1 217 ? -7.560 2.338 -0.619 1.00 92.00 217 SER A C 1
ATOM 1728 O O . SER A 1 217 ? -7.859 1.286 -1.173 1.00 92.00 217 SER A O 1
ATOM 1730 N N . LEU A 1 218 ? -8.244 2.786 0.440 1.00 92.06 218 LEU A N 1
ATOM 1731 C CA . LEU A 1 218 ? -9.386 2.060 1.012 1.00 92.06 218 LEU A CA 1
ATOM 1732 C C . LEU A 1 218 ? -10.519 1.863 -0.012 1.00 92.06 218 LEU A C 1
ATOM 1734 O O . LEU A 1 218 ? -11.063 0.769 -0.147 1.00 92.06 218 LEU A O 1
ATOM 1738 N N . ALA A 1 219 ? -10.841 2.899 -0.792 1.00 90.12 219 ALA A N 1
ATOM 1739 C CA . ALA A 1 219 ? -11.822 2.798 -1.874 1.00 90.12 219 ALA A CA 1
ATOM 1740 C C . ALA A 1 219 ? -11.385 1.834 -2.994 1.00 90.12 219 ALA A C 1
ATOM 1742 O O . ALA A 1 219 ? -12.218 1.148 -3.588 1.00 90.12 219 ALA A O 1
ATOM 1743 N N . ARG A 1 220 ? -10.080 1.743 -3.276 1.00 88.25 220 ARG A N 1
ATOM 1744 C CA . ARG A 1 220 ? -9.524 0.739 -4.194 1.00 88.25 220 ARG A CA 1
ATOM 1745 C C . ARG A 1 220 ? -9.732 -0.667 -3.642 1.00 88.25 220 ARG A C 1
ATOM 1747 O O . ARG A 1 220 ? -10.147 -1.537 -4.401 1.00 88.25 220 ARG A O 1
ATOM 1754 N N . SER A 1 221 ? -9.507 -0.871 -2.348 1.00 87.44 221 SER A N 1
ATOM 1755 C CA . SER A 1 221 ? -9.719 -2.160 -1.686 1.00 87.44 221 SER A CA 1
ATOM 1756 C C . SER A 1 221 ? -11.184 -2.608 -1.717 1.00 87.44 221 SER A C 1
ATOM 1758 O O . SER A 1 221 ? -11.446 -3.774 -1.988 1.00 87.44 221 SER A O 1
ATOM 1760 N N . ILE A 1 222 ? -12.152 -1.690 -1.582 1.00 83.94 222 ILE A N 1
ATOM 1761 C CA . ILE A 1 222 ? -13.582 -1.981 -1.828 1.00 83.94 222 ILE A CA 1
ATOM 1762 C C . ILE A 1 222 ? -13.767 -2.590 -3.226 1.00 83.94 222 ILE A C 1
ATOM 1764 O O . ILE A 1 222 ? -14.370 -3.651 -3.377 1.00 83.94 222 ILE A O 1
ATOM 1768 N N . ASN A 1 223 ? -13.213 -1.941 -4.254 1.00 78.88 223 ASN A N 1
ATOM 1769 C CA . ASN A 1 223 ? -13.353 -2.368 -5.648 1.00 78.88 223 ASN A CA 1
ATOM 1770 C C . ASN A 1 223 ? -12.694 -3.734 -5.930 1.00 78.88 223 ASN A C 1
ATOM 1772 O O . ASN A 1 223 ? -13.183 -4.502 -6.765 1.00 78.88 223 ASN A O 1
ATOM 1776 N N . THR A 1 224 ? -11.573 -4.041 -5.271 1.00 75.19 224 THR A N 1
ATOM 1777 C CA . THR A 1 224 ? -10.823 -5.287 -5.492 1.00 75.19 224 THR A CA 1
ATOM 1778 C C . THR A 1 224 ? -11.329 -6.458 -4.653 1.00 75.19 224 THR A C 1
ATOM 1780 O O . THR A 1 224 ? -11.267 -7.587 -5.140 1.00 75.19 224 THR A O 1
ATOM 1783 N N . GLN A 1 225 ? -11.819 -6.212 -3.434 1.00 71.12 225 GLN A N 1
ATOM 1784 C CA . GLN A 1 225 ? -12.146 -7.259 -2.463 1.00 71.12 225 GLN A CA 1
ATOM 1785 C C . GLN A 1 225 ? -13.641 -7.594 -2.399 1.00 71.12 225 GLN A C 1
ATOM 1787 O O . GLN A 1 225 ? -13.966 -8.771 -2.347 1.00 71.12 225 GLN A O 1
ATOM 1792 N N . ILE A 1 226 ? -14.563 -6.625 -2.498 1.00 61.38 226 ILE A N 1
ATOM 1793 C CA . ILE A 1 226 ? -16.016 -6.913 -2.394 1.00 61.38 226 ILE A CA 1
ATOM 1794 C C . ILE A 1 226 ? -16.514 -7.775 -3.561 1.00 61.38 226 ILE A C 1
ATOM 1796 O O . ILE A 1 226 ? -17.441 -8.564 -3.417 1.00 61.38 226 ILE A O 1
ATOM 1800 N N . ASN A 1 227 ? -15.872 -7.659 -4.724 1.00 56.81 227 ASN A N 1
ATOM 1801 C CA . ASN A 1 227 ? -16.199 -8.481 -5.887 1.00 56.81 227 ASN A CA 1
ATOM 1802 C C . ASN A 1 227 ? -15.641 -9.911 -5.797 1.00 56.81 227 ASN A C 1
ATOM 1804 O O . ASN A 1 227 ? -15.925 -10.726 -6.673 1.00 56.81 227 ASN A O 1
ATOM 1808 N N . ARG A 1 228 ? -14.829 -10.228 -4.781 1.00 63.16 228 AR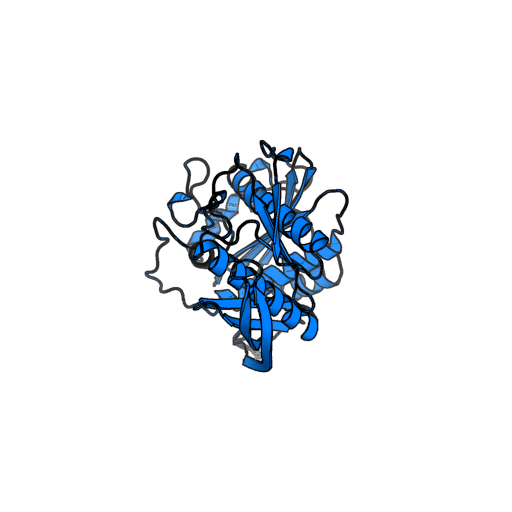G A N 1
ATOM 1809 C CA . ARG A 1 228 ? -14.377 -11.596 -4.534 1.00 63.16 228 ARG A CA 1
ATOM 1810 C C . ARG A 1 228 ? -15.393 -12.264 -3.624 1.00 63.16 228 ARG A C 1
ATOM 1812 O O . ARG A 1 228 ? -15.467 -11.962 -2.440 1.00 63.16 228 ARG A O 1
ATOM 1819 N N . THR A 1 229 ? -16.168 -13.186 -4.181 1.00 57.44 229 THR A N 1
ATOM 1820 C CA . THR A 1 229 ? -16.962 -14.112 -3.375 1.00 57.44 229 THR A CA 1
ATOM 1821 C C . THR A 1 229 ? -15.985 -15.010 -2.621 1.00 57.44 229 THR A C 1
ATOM 1823 O O . THR A 1 229 ? -15.409 -15.929 -3.196 1.00 57.44 229 THR A O 1
ATOM 1826 N N . VAL A 1 230 ? -15.724 -14.693 -1.353 1.00 63.62 230 VAL A N 1
ATOM 1827 C CA . VAL A 1 230 ? -15.041 -15.616 -0.447 1.00 63.62 230 VAL A CA 1
ATOM 1828 C C . VAL A 1 230 ? -16.065 -16.694 -0.122 1.00 63.62 230 VAL A C 1
ATOM 1830 O O . VAL A 1 230 ? -17.121 -16.383 0.419 1.00 63.62 230 VAL A O 1
ATOM 1833 N N . GLU A 1 231 ? -15.791 -17.938 -0.509 1.00 67.88 231 GLU A N 1
ATOM 1834 C CA . GLU A 1 231 ? -16.654 -19.061 -0.142 1.00 67.88 231 GLU A CA 1
ATOM 1835 C C . GLU A 1 231 ? -16.800 -19.113 1.384 1.00 67.88 231 GLU A C 1
ATOM 1837 O O . GLU A 1 231 ? -15.817 -18.935 2.112 1.00 67.88 231 GLU A O 1
ATOM 1842 N N . ASP A 1 232 ? -18.007 -19.390 1.882 1.00 69.06 232 ASP A N 1
ATOM 1843 C CA . ASP A 1 232 ? -18.282 -19.439 3.326 1.00 69.06 232 ASP A CA 1
ATOM 1844 C C . ASP A 1 232 ? -17.328 -20.408 4.057 1.00 69.06 232 ASP A C 1
ATOM 1846 O O . ASP A 1 232 ? -16.913 -20.163 5.191 1.00 69.06 232 ASP A O 1
ATOM 1850 N N . THR A 1 233 ? -16.890 -21.463 3.361 1.00 74.12 233 THR A N 1
ATOM 1851 C CA . THR A 1 233 ? -15.963 -22.506 3.827 1.00 74.12 233 THR A CA 1
ATOM 1852 C C . THR A 1 233 ? -14.486 -22.113 3.822 1.00 74.12 233 THR A C 1
ATOM 1854 O O . THR A 1 233 ? -13.659 -22.861 4.347 1.00 74.12 233 THR A O 1
ATOM 1857 N N . TRP A 1 234 ? -14.112 -20.973 3.236 1.00 84.12 234 TRP A N 1
ATOM 1858 C CA . TRP A 1 234 ? -12.714 -20.548 3.175 1.00 84.12 234 TRP A CA 1
ATOM 1859 C C . TRP A 1 234 ? -12.168 -20.243 4.577 1.00 84.12 234 TRP A C 1
ATOM 1861 O O . TRP A 1 234 ? -12.812 -19.557 5.374 1.00 84.12 234 TRP A O 1
ATOM 1871 N N . VAL A 1 235 ? -10.953 -20.705 4.873 1.00 86.69 235 VAL A N 1
ATOM 1872 C CA . VAL A 1 235 ? -10.254 -20.454 6.141 1.00 86.69 235 VAL A CA 1
ATOM 1873 C C . VAL A 1 235 ? -8.845 -19.935 5.884 1.00 86.69 235 VAL A C 1
ATOM 1875 O O . VAL A 1 235 ? -8.205 -20.326 4.910 1.00 86.69 235 VAL A O 1
ATOM 1878 N N . LEU A 1 236 ? -8.330 -19.112 6.804 1.00 91.25 236 LEU A N 1
ATOM 1879 C CA . LEU A 1 236 ? -6.962 -18.602 6.720 1.00 91.25 236 LEU A CA 1
ATOM 1880 C C . LEU A 1 236 ? -5.956 -19.775 6.692 1.00 91.25 236 LEU A C 1
ATOM 1882 O O . LEU A 1 236 ? -5.953 -20.594 7.627 1.00 91.25 236 LEU A O 1
ATOM 1886 N N . PRO A 1 237 ? -5.099 -19.884 5.662 1.00 92.38 237 PRO A N 1
ATOM 1887 C CA . PRO A 1 237 ? -4.110 -20.953 5.572 1.00 92.38 237 PRO A CA 1
ATOM 1888 C C . PRO A 1 237 ? -2.979 -20.760 6.591 1.00 92.38 237 PRO A C 1
ATOM 1890 O O . PRO A 1 237 ? -2.766 -19.665 7.109 1.00 92.38 237 PRO A O 1
ATOM 1893 N N . THR A 1 238 ? -2.220 -21.822 6.882 1.00 92.88 238 THR A N 1
ATOM 1894 C CA . THR A 1 238 ? -1.061 -21.746 7.794 1.00 92.88 238 THR A CA 1
ATOM 1895 C C . THR A 1 238 ? 0.028 -20.821 7.253 1.00 92.88 238 THR A C 1
ATOM 1897 O O . THR A 1 238 ? 0.490 -19.925 7.959 1.00 92.88 238 THR A O 1
ATOM 1900 N N . VAL A 1 239 ? 0.385 -21.020 5.985 1.00 92.00 239 VAL A N 1
ATOM 1901 C CA . VAL A 1 239 ? 1.277 -20.163 5.203 1.00 92.00 239 VAL A CA 1
ATOM 1902 C C . VAL A 1 239 ? 0.447 -19.628 4.046 1.00 92.00 239 VAL A C 1
ATOM 1904 O O . VAL A 1 239 ? -0.042 -20.412 3.234 1.00 92.00 239 VAL A O 1
ATOM 1907 N N . GLY A 1 240 ? 0.236 -18.317 4.026 1.00 88.12 240 GLY A N 1
ATOM 1908 C CA . GLY A 1 240 ? -0.667 -17.656 3.089 1.00 88.12 240 GLY A CA 1
ATOM 1909 C C . GLY A 1 240 ? 0.018 -16.662 2.163 1.00 88.12 240 GLY A C 1
ATOM 1910 O O . GLY A 1 240 ? 1.238 -16.664 1.983 1.00 88.12 240 GLY A O 1
ATOM 1911 N N . LYS A 1 241 ? -0.811 -15.791 1.604 1.00 86.06 241 LYS A N 1
ATOM 1912 C CA . LYS A 1 241 ? -0.480 -14.672 0.726 1.00 86.06 241 LYS A CA 1
ATOM 1913 C C . LYS A 1 241 ? -1.148 -13.385 1.238 1.00 86.06 241 LYS A C 1
ATOM 1915 O O . LYS A 1 241 ? -2.065 -13.476 2.058 1.00 86.06 241 LYS A O 1
ATOM 1920 N N . PRO A 1 242 ? -0.736 -12.199 0.756 1.00 84.69 242 PRO A N 1
ATOM 1921 C CA . PRO A 1 242 ? -1.356 -10.934 1.149 1.00 84.69 242 PRO A CA 1
ATOM 1922 C C . PRO A 1 242 ? -2.884 -10.921 1.040 1.00 84.69 242 PRO A C 1
ATOM 1924 O O . PRO A 1 242 ? -3.593 -10.531 1.968 1.00 84.69 242 PRO A O 1
ATOM 1927 N N . GLU A 1 243 ? -3.411 -11.449 -0.064 1.00 85.38 243 GLU A N 1
ATOM 1928 C CA . GLU A 1 243 ? -4.845 -11.514 -0.319 1.00 85.38 243 GLU A CA 1
ATOM 1929 C C . GLU A 1 243 ? -5.633 -12.354 0.696 1.00 85.38 243 GLU A C 1
ATOM 1931 O O . GLU A 1 243 ? -6.825 -12.099 0.875 1.00 85.38 243 GLU A O 1
ATOM 1936 N N . ASP A 1 244 ? -4.992 -13.310 1.376 1.00 89.25 244 ASP A N 1
ATOM 1937 C CA . ASP A 1 244 ? -5.652 -14.152 2.375 1.00 89.25 244 ASP A CA 1
ATOM 1938 C C . ASP A 1 244 ? -6.009 -13.339 3.625 1.00 89.25 244 ASP A C 1
ATOM 1940 O O . ASP A 1 244 ? -7.066 -13.534 4.216 1.00 89.25 244 ASP A O 1
ATOM 1944 N N . HIS A 1 245 ? -5.168 -12.381 4.025 1.00 91.19 245 HIS A N 1
ATOM 1945 C CA . HIS A 1 245 ? -5.476 -11.506 5.161 1.00 91.19 245 HIS A CA 1
ATOM 1946 C C . HIS A 1 245 ? -6.629 -10.558 4.820 1.00 91.19 245 HIS A C 1
ATOM 1948 O O . HIS A 1 245 ? -7.542 -10.383 5.626 1.00 91.19 245 HIS A O 1
ATOM 1954 N N . GLY A 1 246 ? -6.644 -10.016 3.597 1.00 89.38 246 GLY A N 1
ATOM 1955 C CA . GLY A 1 246 ? -7.778 -9.239 3.093 1.00 89.38 246 GLY A CA 1
ATOM 1956 C C . GLY A 1 246 ? -9.080 -10.046 3.110 1.00 89.38 246 GLY A C 1
ATOM 1957 O O . GLY A 1 246 ? -10.071 -9.596 3.678 1.00 89.38 246 GLY A O 1
ATOM 1958 N N . ALA A 1 247 ? -9.056 -11.271 2.572 1.00 88.75 247 ALA A N 1
ATOM 1959 C CA . ALA A 1 247 ? -10.207 -12.177 2.577 1.00 88.75 247 ALA A CA 1
ATOM 1960 C C . ALA A 1 247 ? -10.688 -12.509 4.000 1.00 88.75 247 ALA A C 1
ATOM 1962 O O . ALA A 1 247 ? -11.893 -12.523 4.262 1.00 88.75 247 ALA A O 1
ATOM 1963 N N . PHE A 1 248 ? -9.756 -12.722 4.935 1.00 91.81 248 PHE A N 1
ATOM 1964 C CA . PHE A 1 248 ? -10.065 -12.946 6.344 1.00 91.81 248 PHE A CA 1
ATOM 1965 C C . PHE A 1 248 ? -10.848 -11.772 6.941 1.00 91.81 248 PHE A C 1
ATOM 1967 O O . PHE A 1 248 ? -11.893 -11.984 7.553 1.00 91.81 248 PHE A O 1
ATOM 1974 N N . TYR A 1 249 ? -10.400 -10.536 6.721 1.00 92.69 249 TYR A N 1
ATOM 1975 C CA . TYR A 1 249 ? -11.054 -9.359 7.294 1.00 92.69 249 TYR A CA 1
ATOM 1976 C C . TYR A 1 249 ? -12.364 -8.963 6.615 1.00 92.69 249 TYR A C 1
ATOM 1978 O O . TYR A 1 249 ? -13.207 -8.348 7.264 1.00 92.69 249 TYR A O 1
ATOM 1986 N N . THR A 1 250 ? -12.606 -9.392 5.376 1.00 89.50 250 THR A N 1
ATOM 1987 C CA . THR A 1 250 ? -13.899 -9.193 4.695 1.00 89.50 250 THR A CA 1
ATOM 1988 C C . THR A 1 250 ? -15.037 -10.092 5.202 1.00 89.50 250 THR A C 1
ATOM 1990 O O . THR A 1 250 ? -16.145 -10.052 4.670 1.00 89.50 250 THR A O 1
ATOM 1993 N N . LYS A 1 251 ? -14.800 -10.887 6.253 1.00 88.81 251 LYS A N 1
ATOM 1994 C CA . LYS A 1 251 ? -15.842 -11.645 6.953 1.00 88.81 251 LYS A CA 1
ATOM 1995 C C . LYS A 1 251 ? -16.353 -10.886 8.178 1.00 88.81 251 LYS A C 1
ATOM 1997 O O . LYS A 1 251 ? -15.566 -10.385 8.982 1.00 88.81 251 LYS A O 1
ATOM 2002 N N . VAL A 1 252 ? -17.675 -10.801 8.333 1.00 91.12 252 VAL A N 1
ATOM 2003 C CA . VAL A 1 252 ? -18.330 -9.989 9.377 1.00 91.12 252 VAL A CA 1
ATOM 2004 C C . VAL A 1 252 ? -17.968 -10.472 10.785 1.00 91.12 252 VAL A C 1
ATOM 2006 O O . VAL A 1 252 ? -17.774 -9.654 11.681 1.00 91.12 252 VAL A O 1
ATOM 2009 N N . GLU A 1 253 ? -17.794 -11.777 10.982 1.00 91.75 253 GLU A N 1
ATOM 2010 C CA . GLU A 1 253 ? -17.387 -12.365 12.262 1.00 91.75 253 GLU A CA 1
ATOM 2011 C C . GLU A 1 253 ? -16.001 -11.894 12.744 1.00 91.75 253 GLU A C 1
ATOM 2013 O O . GLU A 1 253 ? -15.750 -11.838 13.950 1.00 91.75 253 GLU A O 1
ATOM 2018 N N . ASN A 1 254 ? -15.124 -11.473 11.825 1.00 93.19 254 ASN A N 1
ATOM 2019 C CA . ASN A 1 254 ? -13.768 -11.017 12.136 1.00 93.19 254 ASN A CA 1
ATOM 2020 C C . ASN A 1 254 ? -13.689 -9.512 12.444 1.00 93.19 254 ASN A C 1
ATOM 2022 O O . ASN A 1 254 ? -12.605 -8.997 12.714 1.00 93.19 254 ASN A O 1
ATOM 2026 N N . LEU A 1 255 ? -14.820 -8.791 12.458 1.00 93.69 255 LEU A N 1
ATOM 2027 C CA . LEU A 1 255 ? -14.862 -7.369 12.828 1.00 93.69 255 LEU A CA 1
ATOM 2028 C C . LEU A 1 255 ? -14.304 -7.098 14.233 1.00 93.69 255 LEU A C 1
ATOM 2030 O O . LEU A 1 255 ? -13.666 -6.063 14.445 1.00 93.69 255 LEU A O 1
ATOM 2034 N N . SER A 1 256 ? -14.502 -8.048 15.153 1.00 94.12 256 SER A N 1
ATOM 2035 C CA . SER A 1 256 ? -14.052 -7.962 16.550 1.00 94.12 256 SER A CA 1
ATOM 2036 C C . SER A 1 256 ? -12.535 -7.817 16.703 1.00 94.12 256 SER A C 1
ATOM 2038 O O . SER A 1 256 ? -12.050 -7.304 17.714 1.00 94.12 256 SER A O 1
ATOM 2040 N N . ALA A 1 257 ? -11.766 -8.173 15.668 1.00 94.19 257 ALA A N 1
ATOM 2041 C CA . ALA A 1 257 ? -10.322 -7.968 15.630 1.00 94.19 257 ALA A CA 1
ATOM 2042 C C . ALA A 1 257 ? -9.905 -6.504 15.817 1.00 94.19 257 ALA A C 1
ATOM 2044 O O . ALA A 1 257 ? -8.791 -6.225 16.257 1.00 94.19 257 ALA A O 1
ATOM 2045 N N . PHE A 1 258 ? -10.801 -5.566 15.512 1.00 95.25 258 PHE A N 1
ATOM 2046 C CA . PHE A 1 258 ? -10.532 -4.140 15.606 1.00 95.25 258 PHE A CA 1
ATOM 2047 C C . PHE A 1 258 ? -11.155 -3.476 16.844 1.00 95.25 258 PHE A C 1
ATOM 2049 O O . PHE A 1 258 ? -10.976 -2.274 17.015 1.00 95.25 258 PHE A O 1
ATOM 2056 N N . ASP A 1 259 ? -11.861 -4.197 17.722 1.00 94.12 259 ASP A N 1
ATOM 2057 C CA . ASP A 1 259 ? -12.584 -3.605 18.869 1.00 94.12 259 ASP A CA 1
ATOM 2058 C C . ASP A 1 259 ? -11.672 -2.798 19.809 1.00 94.12 259 ASP A C 1
ATOM 2060 O O . ASP A 1 259 ? -12.093 -1.841 20.464 1.00 94.12 259 ASP A O 1
ATOM 2064 N N . PHE A 1 260 ? -10.385 -3.151 19.871 1.00 92.56 260 PHE A N 1
ATOM 2065 C CA . PHE A 1 260 ? -9.407 -2.408 20.663 1.00 92.56 260 PHE A CA 1
ATOM 2066 C C . PHE A 1 260 ? -9.192 -0.973 20.146 1.00 92.56 260 PHE A C 1
ATOM 2068 O O . PHE A 1 260 ? -8.922 -0.079 20.949 1.00 92.56 260 PHE A O 1
ATOM 2075 N N . LEU A 1 261 ? -9.359 -0.733 18.838 1.00 94.44 261 LEU A N 1
ATOM 2076 C CA . LEU A 1 261 ? -9.218 0.590 18.223 1.00 94.44 261 LEU A CA 1
ATOM 2077 C C . LEU A 1 261 ? -10.362 1.536 18.588 1.00 94.44 261 LEU A C 1
ATOM 2079 O O . LEU A 1 261 ? -10.200 2.756 18.548 1.00 94.44 261 LEU A O 1
ATOM 2083 N N . ASP A 1 262 ? -11.518 1.005 18.980 1.00 91.94 262 ASP A N 1
ATOM 2084 C CA . ASP A 1 262 ? -12.657 1.832 19.392 1.00 91.94 262 ASP A CA 1
ATOM 2085 C C . ASP A 1 262 ? -12.424 2.458 20.777 1.00 91.94 262 ASP A C 1
ATOM 2087 O O . ASP A 1 262 ? -13.059 3.448 21.144 1.00 91.94 262 ASP A O 1
ATOM 2091 N N . LYS A 1 263 ? -11.456 1.918 21.529 1.00 89.31 263 LYS A N 1
ATOM 2092 C CA . LYS A 1 263 ? -10.998 2.429 22.828 1.00 89.31 263 LYS A CA 1
ATOM 2093 C C . LYS A 1 263 ? -9.774 3.344 22.710 1.00 89.31 263 LYS A C 1
ATOM 2095 O O . LYS A 1 263 ? -9.285 3.831 23.731 1.00 89.31 263 LYS A O 1
ATOM 2100 N N . SER A 1 264 ? -9.258 3.578 21.501 1.00 91.00 264 SER A N 1
ATOM 2101 C CA . SER A 1 264 ? -8.064 4.400 21.296 1.00 91.00 264 SER A CA 1
ATOM 2102 C C . SER A 1 264 ? -8.291 5.859 21.721 1.00 91.00 264 SER A C 1
ATOM 2104 O O . SER A 1 264 ? -9.315 6.460 21.379 1.00 91.00 264 SER A O 1
ATOM 2106 N N . PRO A 1 265 ? -7.337 6.483 22.439 1.00 90.88 265 PRO A N 1
ATOM 2107 C CA . PRO A 1 265 ? -7.454 7.875 22.854 1.00 90.88 265 PRO A CA 1
ATOM 2108 C C . PRO A 1 265 ? -7.459 8.834 21.656 1.00 90.88 265 PRO A C 1
ATOM 2110 O O . PRO A 1 265 ? -6.832 8.593 20.627 1.00 90.88 265 PRO A O 1
ATOM 2113 N N . ARG A 1 266 ? -8.108 9.994 21.823 1.00 89.06 266 ARG A N 1
ATOM 2114 C CA . ARG A 1 266 ? -8.100 11.088 20.828 1.00 89.06 266 ARG A CA 1
ATOM 2115 C C . ARG A 1 266 ? -6.945 12.084 20.991 1.00 89.06 266 ARG A C 1
ATOM 2117 O O . ARG A 1 266 ? -6.714 12.890 20.096 1.00 89.06 266 ARG A O 1
ATOM 2124 N N . ARG A 1 267 ? -6.263 12.092 22.145 1.00 81.31 267 ARG A N 1
ATOM 2125 C CA . ARG A 1 267 ? -5.273 13.130 22.506 1.00 81.31 267 ARG A CA 1
ATOM 2126 C C . ARG A 1 267 ? -3.827 12.712 22.251 1.00 81.31 267 ARG A C 1
ATOM 2128 O O . ARG A 1 267 ? -3.145 13.374 21.475 1.00 81.31 267 ARG A O 1
ATOM 2135 N N . THR A 1 268 ? -3.375 11.648 22.910 1.00 82.12 268 THR A N 1
ATOM 2136 C CA . THR A 1 268 ? -1.980 11.200 22.840 1.00 82.12 268 THR A CA 1
ATOM 2137 C C . THR A 1 268 ? -1.915 9.697 23.065 1.00 82.12 268 THR A C 1
ATOM 2139 O O . THR A 1 268 ? -2.557 9.192 23.987 1.00 82.12 268 THR A O 1
ATOM 2142 N N . 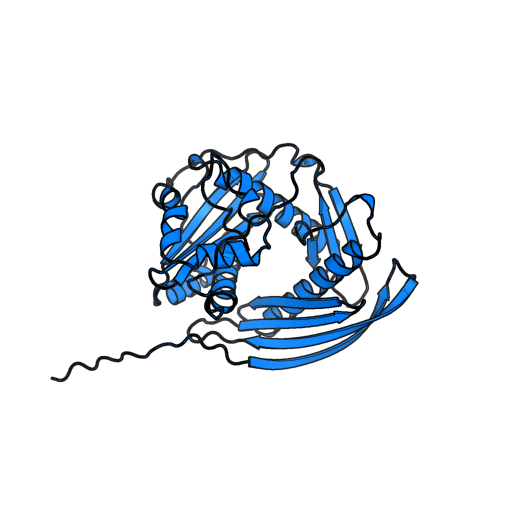SER A 1 269 ? -1.137 9.003 22.241 1.00 87.88 269 SER A N 1
ATOM 2143 C CA . SER A 1 269 ? -0.763 7.601 22.425 1.00 87.88 269 SER A CA 1
ATOM 2144 C C . SER A 1 269 ? 0.731 7.476 22.734 1.00 87.88 269 SER A C 1
ATOM 2146 O O . SER A 1 269 ? 1.506 8.415 22.519 1.00 87.88 269 SER A O 1
ATOM 2148 N N . ALA A 1 270 ? 1.139 6.325 23.272 1.00 91.25 270 ALA A N 1
ATOM 2149 C CA . ALA A 1 270 ? 2.554 6.028 23.462 1.00 91.25 270 ALA A CA 1
ATOM 2150 C C . ALA A 1 270 ? 3.203 5.735 22.095 1.00 91.25 270 ALA A C 1
ATOM 2152 O O . ALA A 1 270 ? 2.634 4.962 21.323 1.00 91.25 270 ALA A O 1
ATOM 2153 N N . PRO A 1 271 ? 4.365 6.325 21.763 1.00 95.25 271 PRO A N 1
ATOM 2154 C CA . PRO A 1 271 ? 5.032 6.018 20.505 1.00 95.25 271 PRO A CA 1
ATOM 2155 C C . PRO A 1 271 ? 5.577 4.585 20.511 1.00 95.25 271 PRO A C 1
ATOM 2157 O O . PRO A 1 271 ? 5.974 4.062 21.553 1.00 95.25 271 PRO A O 1
ATOM 2160 N N . ILE A 1 272 ? 5.652 3.971 19.331 1.00 95.62 272 ILE A N 1
ATOM 2161 C CA . ILE A 1 272 ? 6.386 2.717 19.136 1.00 95.62 272 ILE A CA 1
ATOM 2162 C C . ILE A 1 272 ? 7.850 3.010 18.811 1.00 95.62 272 ILE A C 1
ATOM 2164 O O . ILE A 1 272 ? 8.162 4.004 18.156 1.00 95.62 272 ILE A O 1
ATOM 2168 N N . ALA A 1 273 ? 8.751 2.128 19.230 1.00 93.81 273 ALA A N 1
ATOM 2169 C CA . ALA A 1 273 ? 10.141 2.132 18.788 1.00 93.81 273 ALA A CA 1
ATOM 2170 C C . ALA A 1 273 ? 10.348 1.033 17.742 1.00 93.81 273 ALA A C 1
ATOM 2172 O O . ALA A 1 273 ? 9.826 -0.077 17.893 1.00 93.81 273 ALA A O 1
ATOM 2173 N N . LEU A 1 274 ? 11.099 1.361 16.691 1.00 93.06 274 LEU A N 1
ATOM 2174 C CA . LEU A 1 274 ? 11.545 0.400 15.689 1.00 93.06 274 LEU A CA 1
ATOM 2175 C C . LEU A 1 274 ? 13.043 0.191 15.854 1.00 93.06 274 LEU A C 1
ATOM 2177 O O . LEU A 1 274 ? 13.833 1.116 15.644 1.00 93.06 274 LEU A O 1
ATOM 2181 N N . ASP A 1 275 ? 13.417 -1.026 16.228 1.00 89.62 275 ASP A N 1
ATOM 2182 C CA . ASP A 1 275 ? 14.813 -1.411 16.396 1.00 89.62 275 ASP A CA 1
ATOM 2183 C C . ASP A 1 275 ? 15.556 -1.295 15.058 1.00 89.62 275 ASP A C 1
ATOM 2185 O O . ASP A 1 275 ? 14.966 -1.470 13.993 1.00 89.62 275 ASP A O 1
ATOM 2189 N N . ASP A 1 276 ? 16.845 -0.950 15.089 1.00 87.38 276 ASP A N 1
ATOM 2190 C CA . ASP A 1 276 ? 17.699 -0.875 13.892 1.00 87.38 276 ASP A CA 1
ATOM 2191 C C . ASP A 1 276 ? 17.177 0.032 12.748 1.00 87.38 276 ASP A C 1
ATOM 2193 O O . ASP A 1 276 ? 17.571 -0.129 11.590 1.00 87.38 276 ASP A O 1
ATOM 2197 N N . PHE A 1 277 ? 16.339 1.035 13.044 1.00 85.12 27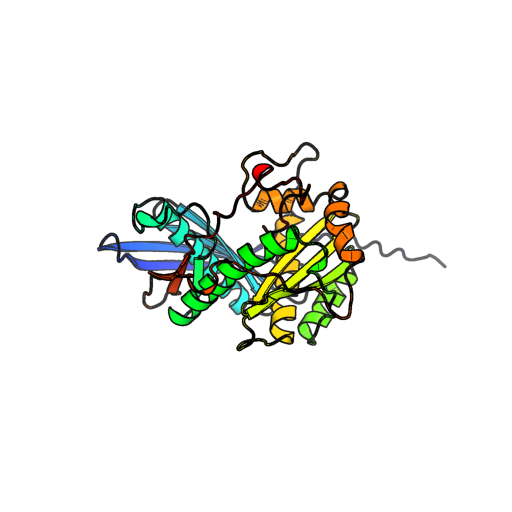7 PHE A N 1
ATOM 2198 C CA . PHE A 1 277 ? 15.735 1.946 12.052 1.00 85.12 277 PHE A CA 1
ATOM 2199 C C . PHE A 1 277 ? 16.746 2.592 11.081 1.00 85.12 277 PHE A C 1
ATOM 2201 O O . PHE A 1 277 ? 16.470 2.779 9.895 1.00 85.12 277 PHE A O 1
ATOM 2208 N N . ASN A 1 278 ? 17.950 2.904 11.568 1.00 85.81 278 ASN A N 1
ATOM 2209 C CA . ASN A 1 278 ? 19.005 3.554 10.784 1.00 85.81 278 ASN A CA 1
ATOM 2210 C C . ASN A 1 278 ? 19.787 2.595 9.866 1.00 85.81 278 ASN A C 1
ATOM 2212 O O . ASN A 1 278 ? 20.645 3.048 9.112 1.00 85.81 278 ASN A O 1
ATOM 2216 N N . ARG A 1 279 ? 19.518 1.282 9.909 1.00 92.06 279 ARG A N 1
ATOM 2217 C CA . ARG A 1 279 ? 20.243 0.266 9.123 1.00 92.06 279 ARG A CA 1
ATOM 2218 C C . ARG A 1 279 ? 19.565 -0.100 7.804 1.00 92.06 279 ARG A C 1
ATOM 2220 O O . ARG A 1 279 ? 20.059 -0.979 7.100 1.00 92.06 279 ARG A O 1
ATOM 2227 N N . ILE A 1 280 ? 18.473 0.577 7.449 1.00 93.06 280 ILE A N 1
ATOM 2228 C CA . ILE A 1 280 ? 17.771 0.348 6.184 1.00 93.06 280 ILE A CA 1
ATOM 2229 C C . ILE A 1 280 ? 18.694 0.685 5.009 1.00 93.06 280 ILE A C 1
ATOM 2231 O O . ILE A 1 280 ? 19.129 1.825 4.837 1.00 93.06 280 ILE A O 1
ATOM 2235 N N . ARG A 1 281 ? 18.946 -0.305 4.155 1.00 93.19 281 ARG A N 1
ATOM 2236 C CA . ARG A 1 281 ? 19.684 -0.144 2.897 1.00 93.19 281 ARG A CA 1
ATOM 2237 C C . ARG A 1 281 ? 18.693 0.032 1.758 1.00 93.19 281 ARG A C 1
ATOM 2239 O O . ARG A 1 281 ? 17.637 -0.583 1.780 1.00 93.19 281 ARG A O 1
ATOM 2246 N N . SER A 1 282 ? 19.018 0.873 0.775 1.00 94.44 282 SER A N 1
ATOM 2247 C CA . SER A 1 282 ? 18.182 1.092 -0.417 1.00 94.44 282 SER A CA 1
ATOM 2248 C C . SER A 1 282 ? 18.999 0.903 -1.691 1.00 94.44 282 SER A C 1
ATOM 2250 O O . SER A 1 282 ? 19.971 1.619 -1.947 1.00 94.44 282 SER A O 1
ATOM 2252 N N . ILE A 1 283 ? 18.584 -0.063 -2.495 1.00 92.62 283 ILE A N 1
ATOM 2253 C CA . ILE A 1 283 ? 19.305 -0.644 -3.620 1.00 92.62 283 ILE A CA 1
ATOM 2254 C C . ILE A 1 283 ? 18.564 -0.285 -4.907 1.00 92.62 283 ILE A C 1
ATOM 2256 O O . ILE A 1 283 ? 17.336 -0.226 -4.946 1.00 92.62 283 ILE A O 1
ATOM 2260 N N . LYS A 1 284 ? 19.319 -0.001 -5.970 1.00 93.94 284 LYS A N 1
ATOM 2261 C CA . LYS A 1 284 ? 18.756 0.186 -7.311 1.00 93.94 284 LYS A CA 1
ATOM 2262 C C . LYS A 1 284 ? 18.463 -1.187 -7.911 1.00 93.94 284 LYS A C 1
ATOM 2264 O O . LYS A 1 284 ? 19.380 -1.994 -7.995 1.00 93.94 284 LYS A O 1
ATOM 2269 N N . VAL A 1 285 ? 17.234 -1.392 -8.375 1.00 92.69 285 VAL A N 1
ATOM 2270 C CA . VAL A 1 285 ? 16.855 -2.562 -9.178 1.00 92.69 285 VAL A CA 1
ATOM 2271 C C . VAL A 1 285 ? 16.996 -2.216 -10.656 1.00 92.69 285 VAL A C 1
ATOM 2273 O O . VAL A 1 285 ? 17.843 -2.754 -11.354 1.00 92.69 285 VAL A O 1
ATOM 2276 N N . ILE A 1 286 ? 16.250 -1.221 -11.133 1.00 92.62 286 ILE A N 1
ATOM 2277 C CA . ILE A 1 286 ? 16.413 -0.725 -12.499 1.00 92.62 286 ILE A CA 1
ATOM 2278 C C . ILE A 1 286 ? 16.207 0.782 -12.571 1.00 92.62 286 ILE A C 1
ATOM 2280 O O . ILE A 1 286 ? 15.438 1.361 -11.808 1.00 92.62 286 ILE A O 1
ATOM 2284 N N . ASP A 1 287 ? 16.918 1.417 -13.497 1.00 92.56 287 ASP A N 1
ATOM 2285 C CA . ASP A 1 287 ? 16.785 2.831 -13.834 1.00 92.56 287 ASP A CA 1
ATOM 2286 C C . ASP A 1 287 ? 17.073 2.985 -15.332 1.00 92.56 287 ASP A C 1
ATOM 2288 O O . ASP A 1 287 ? 18.227 3.094 -15.747 1.00 92.56 287 ASP A O 1
ATOM 2292 N N . THR A 1 288 ? 16.031 2.848 -16.156 1.00 84.25 288 THR A N 1
ATOM 2293 C CA . THR A 1 288 ? 16.139 2.863 -17.621 1.00 84.25 288 THR A CA 1
ATOM 2294 C C . THR A 1 288 ? 15.260 3.953 -18.215 1.00 84.25 288 THR A C 1
ATOM 2296 O O . THR A 1 288 ? 14.175 4.249 -17.714 1.00 84.25 288 THR A O 1
ATOM 2299 N N . SER A 1 289 ? 15.724 4.564 -19.305 1.00 80.31 289 SER A N 1
ATOM 2300 C CA . SER A 1 289 ? 15.013 5.679 -19.928 1.00 80.31 289 SER A CA 1
ATOM 2301 C C . SER A 1 289 ? 13.641 5.248 -20.450 1.00 80.31 289 SER A C 1
ATOM 2303 O O . SER A 1 289 ? 13.501 4.261 -21.174 1.00 80.31 289 SER A O 1
ATOM 2305 N N . GLY A 1 290 ? 12.616 6.031 -20.115 1.00 80.31 290 GLY A N 1
ATOM 2306 C CA . GLY A 1 290 ? 11.251 5.816 -20.587 1.00 80.31 290 GLY A CA 1
ATOM 2307 C C . GLY A 1 290 ? 10.435 4.784 -19.808 1.00 80.31 290 GLY A C 1
ATOM 2308 O O . GLY A 1 290 ? 9.279 4.578 -20.172 1.00 80.31 290 GLY A O 1
ATOM 2309 N N . PHE A 1 291 ? 10.988 4.201 -18.742 1.00 87.44 291 PHE A N 1
ATOM 2310 C CA . PHE A 1 291 ? 10.251 3.417 -17.751 1.00 87.44 291 PHE A CA 1
ATOM 2311 C C . PHE A 1 291 ? 10.452 4.009 -16.349 1.00 87.44 291 PHE A C 1
ATOM 2313 O O . PHE A 1 291 ? 11.424 4.731 -16.124 1.00 87.44 291 PHE A O 1
ATOM 2320 N N . PRO A 1 292 ? 9.549 3.733 -15.392 1.00 92.44 292 PRO A N 1
ATOM 2321 C CA . PRO A 1 292 ? 9.793 4.054 -13.993 1.00 92.44 292 PRO A CA 1
ATOM 2322 C C . PRO A 1 292 ? 11.062 3.354 -13.483 1.00 92.44 292 PRO A C 1
ATOM 2324 O O . PRO A 1 292 ? 11.318 2.193 -13.806 1.00 92.44 292 PRO A O 1
ATOM 2327 N N . ALA A 1 293 ? 11.836 4.037 -12.648 1.00 95.62 293 ALA A N 1
ATOM 2328 C CA . ALA A 1 293 ? 12.885 3.399 -11.869 1.00 95.62 293 ALA A CA 1
ATOM 2329 C C . ALA A 1 293 ? 12.264 2.512 -10.781 1.00 95.62 293 ALA A C 1
ATOM 2331 O O . ALA A 1 293 ? 11.214 2.849 -10.226 1.00 95.62 293 ALA A O 1
ATOM 2332 N N . VAL A 1 294 ? 12.939 1.413 -10.449 1.00 96.12 294 VAL A N 1
ATOM 2333 C CA . VAL A 1 294 ? 12.564 0.495 -9.367 1.00 96.12 294 VAL A CA 1
ATOM 2334 C C . VAL A 1 294 ? 13.707 0.425 -8.361 1.00 96.12 294 VAL A C 1
ATOM 2336 O O . VAL A 1 294 ? 14.882 0.312 -8.729 1.00 96.12 294 VAL A O 1
ATOM 2339 N N . ALA A 1 295 ? 13.361 0.493 -7.081 1.00 96.12 295 ALA A N 1
ATOM 2340 C CA . ALA A 1 295 ? 14.289 0.325 -5.974 1.00 96.12 295 ALA A CA 1
ATOM 2341 C C . ALA A 1 295 ? 13.779 -0.736 -4.999 1.00 96.12 295 ALA A C 1
ATOM 2343 O O . ALA A 1 295 ? 12.581 -1.008 -4.938 1.00 96.12 295 ALA A O 1
ATOM 2344 N N . PHE A 1 296 ? 14.709 -1.300 -4.236 1.00 94.50 296 PHE A N 1
ATOM 2345 C CA . PHE A 1 296 ? 14.443 -2.253 -3.168 1.00 94.50 296 PHE A CA 1
ATOM 2346 C C . PHE A 1 296 ? 15.096 -1.768 -1.873 1.00 94.50 296 PHE A C 1
ATOM 2348 O O . PHE A 1 296 ? 16.264 -1.378 -1.880 1.00 94.50 296 PHE A O 1
ATOM 2355 N N . SER A 1 297 ? 14.366 -1.785 -0.765 1.00 94.25 297 SER A N 1
ATOM 2356 C CA . SER A 1 297 ? 14.867 -1.454 0.562 1.00 94.25 297 SER A CA 1
ATOM 2357 C C . SER A 1 297 ? 14.789 -2.658 1.489 1.00 94.25 297 SER A C 1
ATOM 2359 O O . SER A 1 297 ? 13.791 -3.371 1.511 1.00 94.25 297 SER A O 1
ATOM 2361 N N . HIS A 1 298 ? 15.833 -2.848 2.296 1.00 92.12 298 HIS A N 1
ATOM 2362 C CA . HIS A 1 298 ? 15.977 -4.000 3.186 1.00 92.12 298 HIS A CA 1
ATOM 2363 C C . HIS A 1 298 ? 16.593 -3.614 4.533 1.00 92.12 298 HIS A C 1
ATOM 2365 O O . HIS A 1 298 ? 17.394 -2.678 4.612 1.00 92.12 298 HIS A O 1
ATOM 2371 N N . ASN A 1 299 ? 16.245 -4.362 5.580 1.00 92.38 299 ASN A N 1
ATOM 2372 C CA . ASN A 1 299 ? 16.858 -4.283 6.901 1.00 92.38 299 ASN A CA 1
ATOM 2373 C C . ASN A 1 299 ? 17.110 -5.700 7.437 1.00 92.38 299 ASN A C 1
ATOM 2375 O O . ASN A 1 299 ? 16.164 -6.443 7.674 1.00 92.38 299 ASN A O 1
ATOM 2379 N N . ASP A 1 300 ? 18.380 -6.055 7.654 1.00 88.12 300 ASP A N 1
ATOM 2380 C CA . ASP A 1 300 ? 18.795 -7.394 8.104 1.00 88.12 300 ASP A CA 1
ATOM 2381 C C . ASP A 1 300 ? 18.228 -7.781 9.477 1.00 88.12 300 ASP A C 1
ATOM 2383 O O . ASP A 1 300 ? 18.093 -8.964 9.777 1.00 88.12 300 ASP A O 1
ATOM 2387 N N . ALA A 1 301 ? 17.916 -6.792 10.319 1.00 88.44 301 ALA A N 1
ATOM 2388 C CA . ALA A 1 301 ? 17.389 -7.021 11.660 1.00 88.44 301 ALA A CA 1
ATOM 2389 C C . ALA A 1 301 ? 15.867 -7.223 11.686 1.00 88.44 301 ALA A C 1
ATOM 2391 O O . ALA A 1 301 ? 15.324 -7.670 12.696 1.00 88.44 301 ALA A O 1
ATOM 2392 N N . TRP A 1 302 ? 15.159 -6.875 10.608 1.00 87.75 302 TRP A N 1
ATOM 2393 C CA . TRP A 1 302 ? 13.704 -6.982 10.566 1.00 87.75 302 TRP A CA 1
ATOM 2394 C C . TRP A 1 302 ? 13.285 -8.330 9.988 1.00 87.75 302 TRP A C 1
ATOM 2396 O O . TRP A 1 302 ? 13.786 -8.731 8.934 1.00 87.75 302 TRP A O 1
ATOM 2406 N N . PRO A 1 303 ? 12.363 -9.050 10.654 1.00 73.81 303 PRO A N 1
ATOM 2407 C CA . PRO A 1 303 ? 11.899 -10.324 10.142 1.00 73.81 303 PRO A CA 1
ATOM 2408 C C . PRO A 1 303 ? 11.203 -10.129 8.787 1.00 73.81 303 PRO A C 1
ATOM 2410 O O . PRO A 1 303 ? 10.595 -9.080 8.540 1.00 73.81 303 PRO A O 1
ATOM 2413 N N . PRO A 1 304 ? 11.252 -11.142 7.904 1.00 75.88 304 PRO A N 1
ATOM 2414 C CA . PRO A 1 304 ? 10.499 -11.098 6.665 1.00 75.88 304 PRO A CA 1
ATOM 2415 C C . PRO A 1 304 ? 9.009 -10.954 6.971 1.00 75.88 304 PRO A C 1
ATOM 2417 O O . PRO A 1 304 ? 8.493 -11.541 7.924 1.00 75.88 304 PRO A O 1
ATOM 2420 N N . PHE A 1 305 ? 8.310 -10.199 6.130 1.00 81.62 305 PHE A N 1
ATOM 2421 C CA . PHE A 1 305 ? 6.868 -10.051 6.249 1.00 81.62 305 PHE A CA 1
ATOM 2422 C C . PHE A 1 305 ? 6.189 -11.380 5.890 1.00 81.62 305 PHE A C 1
ATOM 2424 O O . PHE A 1 305 ? 6.408 -11.924 4.805 1.00 81.62 305 PHE A O 1
ATOM 2431 N N . GLN A 1 306 ? 5.420 -11.931 6.826 1.00 86.50 306 GLN A N 1
ATOM 2432 C CA . GLN A 1 306 ? 4.774 -13.237 6.706 1.00 86.50 306 GLN A CA 1
ATOM 2433 C C . GLN A 1 306 ? 3.262 -13.098 6.514 1.00 86.50 306 GLN A C 1
ATOM 2435 O O . GLN A 1 306 ? 2.677 -12.062 6.827 1.00 86.50 306 GLN A O 1
ATOM 2440 N N . TRP A 1 307 ? 2.643 -14.176 6.030 1.00 89.19 307 TRP A N 1
ATOM 2441 C CA . TRP A 1 307 ? 1.216 -14.268 5.713 1.00 89.19 307 TRP A CA 1
ATOM 2442 C C . TRP A 1 307 ? 0.634 -15.614 6.154 1.00 89.19 307 TRP A C 1
ATOM 2444 O O . TRP A 1 307 ? 1.338 -16.627 6.136 1.00 89.19 307 TRP A O 1
ATOM 2454 N N . GLY A 1 308 ? -0.651 -15.650 6.488 1.00 92.00 308 GLY A N 1
ATOM 2455 C CA . GLY A 1 308 ? -1.357 -16.806 7.036 1.00 92.00 308 GLY A CA 1
ATOM 2456 C C . GLY A 1 308 ? -1.337 -16.854 8.567 1.00 92.00 308 GLY A C 1
ATOM 2457 O O . GLY A 1 308 ? -0.896 -15.928 9.244 1.00 92.00 308 GLY A O 1
ATOM 2458 N N . LYS A 1 309 ? -1.791 -17.975 9.137 1.00 92.88 309 LYS A N 1
ATOM 2459 C CA . LYS A 1 309 ? -1.890 -18.177 10.595 1.00 92.88 309 LYS A CA 1
ATOM 2460 C C . LYS A 1 309 ? -0.557 -18.030 11.329 1.00 92.88 309 LYS A C 1
ATOM 2462 O O . LYS A 1 309 ? -0.568 -17.742 12.518 1.00 92.88 309 LYS A O 1
ATOM 2467 N N . GLN A 1 310 ? 0.578 -18.189 10.647 1.00 90.06 310 GLN A N 1
ATOM 2468 C CA . GLN A 1 310 ? 1.907 -17.987 11.238 1.00 90.06 310 GLN A CA 1
ATOM 2469 C C . GLN A 1 310 ? 2.154 -16.562 11.767 1.00 90.06 310 GLN A C 1
ATOM 2471 O O . GLN A 1 310 ? 3.061 -16.366 12.567 1.00 90.06 310 GLN A O 1
ATOM 2476 N N . THR A 1 311 ? 1.356 -15.570 11.353 1.00 88.62 311 THR A N 1
ATOM 2477 C CA . THR A 1 311 ? 1.477 -14.195 11.864 1.00 88.62 311 THR A CA 1
ATOM 2478 C C . THR A 1 311 ? 0.725 -13.961 13.171 1.00 88.62 311 THR A C 1
ATOM 2480 O O . THR A 1 311 ? 0.828 -12.877 13.736 1.00 88.62 311 THR A O 1
ATOM 2483 N N . ILE A 1 312 ? -0.092 -14.923 13.607 1.00 89.81 312 ILE A N 1
ATOM 2484 C CA . ILE A 1 312 ? -0.873 -14.838 14.842 1.00 89.81 312 ILE A CA 1
ATOM 2485 C C . ILE A 1 312 ? 0.054 -15.162 16.013 1.00 89.81 312 ILE A C 1
ATOM 2487 O O . ILE A 1 312 ? 0.726 -16.195 16.011 1.00 89.81 312 ILE A O 1
ATOM 2491 N N . THR A 1 313 ? 0.079 -14.299 17.026 1.00 84.50 313 THR A N 1
ATOM 2492 C CA . THR A 1 313 ? 0.916 -14.479 18.220 1.00 84.50 313 THR A CA 1
ATOM 2493 C C . THR A 1 313 ? 0.061 -14.528 19.485 1.00 84.50 313 THR A C 1
ATOM 2495 O O . THR A 1 313 ? -1.154 -14.341 19.447 1.00 84.50 313 THR A O 1
ATOM 2498 N N . LYS A 1 314 ? 0.675 -14.801 20.643 1.00 81.81 314 LYS A N 1
ATOM 2499 C CA . LYS A 1 314 ? -0.052 -14.745 21.924 1.00 81.81 314 LYS A CA 1
ATOM 2500 C C . LYS A 1 314 ? -0.486 -13.318 22.262 1.00 81.81 314 LYS A C 1
ATOM 2502 O O . LYS A 1 314 ? -1.522 -13.121 22.884 1.00 81.81 314 LYS A O 1
ATOM 2507 N N . GLU A 1 315 ? 0.315 -12.343 21.850 1.00 81.25 315 GLU A N 1
ATOM 2508 C CA . GLU A 1 315 ? 0.092 -10.914 22.050 1.00 81.25 315 GLU A CA 1
ATOM 2509 C C . GLU A 1 315 ? -0.972 -10.365 21.092 1.00 81.25 315 GLU A C 1
ATOM 2511 O O . GLU A 1 315 ? -1.659 -9.407 21.441 1.00 81.25 315 GLU A O 1
ATOM 2516 N N . ASN A 1 316 ? -1.133 -10.973 19.910 1.00 79.88 316 ASN A N 1
ATOM 2517 C CA . ASN A 1 316 ? -2.203 -10.640 18.979 1.00 79.88 316 ASN A CA 1
ATOM 2518 C C . ASN A 1 316 ? -2.843 -11.898 18.355 1.00 79.88 316 ASN A C 1
ATOM 2520 O O . ASN A 1 316 ? -2.230 -12.522 17.483 1.00 79.88 316 ASN A O 1
ATOM 2524 N N . PRO A 1 317 ? -4.087 -12.246 18.744 1.00 89.50 317 PRO A N 1
ATOM 2525 C CA . PRO A 1 317 ? -4.772 -13.441 18.256 1.00 89.50 317 PRO A CA 1
ATOM 2526 C C . PRO A 1 317 ? -5.296 -13.308 16.814 1.00 89.50 317 PRO A C 1
ATOM 2528 O O . PRO A 1 317 ? -5.932 -14.233 16.311 1.00 89.50 317 PRO A O 1
ATOM 2531 N N . TRP A 1 318 ? -5.026 -12.188 16.138 1.00 92.44 318 TRP A N 1
ATOM 2532 C CA . TRP A 1 318 ? -5.484 -11.894 14.786 1.00 92.44 318 TRP A CA 1
ATOM 2533 C C . TRP A 1 318 ? -4.301 -11.705 13.826 1.00 92.44 318 TRP A C 1
ATOM 2535 O O . TRP A 1 318 ? -3.275 -11.133 14.212 1.00 92.44 318 TRP A O 1
ATOM 2545 N N . PRO A 1 319 ? -4.416 -12.136 12.555 1.00 92.88 319 PRO A N 1
ATOM 2546 C CA . PRO A 1 319 ? -3.395 -11.834 11.552 1.00 92.88 319 PRO A CA 1
ATOM 2547 C C . PRO A 1 319 ? -3.237 -10.316 11.393 1.00 92.88 319 PRO A C 1
ATOM 2549 O O . PRO A 1 319 ? -4.173 -9.571 11.647 1.00 92.88 319 PRO A O 1
ATOM 2552 N N . HIS A 1 320 ? -2.089 -9.791 10.972 1.00 89.94 320 HIS A N 1
ATOM 2553 C CA . HIS A 1 320 ? -2.015 -8.341 10.717 1.00 89.94 320 HIS A CA 1
ATOM 2554 C C . HIS A 1 320 ? -2.929 -7.949 9.532 1.00 89.94 320 HIS A C 1
ATOM 2556 O O . HIS A 1 320 ? -3.137 -8.763 8.631 1.00 89.94 320 HIS A O 1
ATOM 2562 N N . PRO A 1 321 ? -3.513 -6.738 9.516 1.00 87.69 321 PRO A N 1
ATOM 2563 C CA . PRO A 1 321 ? -4.596 -6.400 8.592 1.00 87.69 321 PRO A CA 1
ATOM 2564 C C . PRO A 1 321 ? -4.139 -5.784 7.263 1.00 87.69 321 PRO A C 1
ATOM 2566 O O . PRO A 1 321 ? -4.942 -5.154 6.579 1.00 87.69 321 PRO A O 1
ATOM 2569 N N . LEU A 1 322 ? -2.865 -5.939 6.885 1.00 81.31 322 LEU A N 1
ATOM 2570 C CA . LEU A 1 322 ? -2.407 -5.527 5.555 1.00 81.31 322 LEU A CA 1
ATOM 2571 C C . LEU A 1 322 ? -2.798 -6.558 4.503 1.00 81.31 322 LEU A C 1
ATOM 2573 O O . LEU A 1 322 ? -2.934 -7.736 4.812 1.00 81.31 322 LEU A O 1
ATOM 2577 N N . ALA A 1 323 ? -2.946 -6.104 3.263 1.00 58.72 323 ALA A N 1
ATOM 2578 C CA . ALA A 1 323 ? -3.099 -6.930 2.071 1.00 58.72 323 ALA A CA 1
ATOM 2579 C C . ALA A 1 323 ? -2.313 -6.313 0.906 1.00 58.72 323 ALA A C 1
ATOM 2581 O O . ALA A 1 323 ? -1.948 -5.116 1.005 1.00 58.72 323 ALA A O 1
#

pLDDT: mean 86.63, std 12.78, range [32.16, 97.5]

Sequence (323 aa):
MKSNEVNAKHSWQPTLRSLADGERYFYDPYTFKKEKIVWEITERTLQGLPMTFSKCDMHDFGHSVSGTGEALFLKSAAIKAFAEAWERLWVMRIGSTDVLPEYKIKSSNGFAAARTLTEAKLKSRDELIERAALLKAWSTPTAWQQINPVGFIAKALVHCLNRTDWTTSFYEVRIANGGSLFCGLLRSTKFGAIFDCLYKSESTINIAAIFSKLTRSLARSINTQINRTVEDTWVLPTVGKPEDHGAFYTKVENLSAFDFLDKSPRRTSAPIALDDFNRIRSIKVIDTSGFPAVAFSHNDAWPPFQWGKQTITKENPWPHPLA

Secondary structure (DSSP, 8-state):
------------PPEEEEEEEEEEEEEETTTTEEEEEEEEEEEEE-TTSS-EEEEEEEEETTEEEEEEEEESSHHHHHHHHHHHHHHHHHHHHHHHTTSSGGG---SSTTEEEESSHHHHHHHHHHHHHHHHHHHHHHT-GGGEEEE---SHHHHHHHHHHHTTT-EEEEEEEEBTTS-EEEEEEEEETTTEEEEEEEEE-GGG--HHHHHHHHHHHHHHHHHHHTTS---TT----SS--HHHHHHHHTSGGGGGGGGGGGG--SS--PPBP-TTGGG-EEEEEE--TTS-EEEEEE-TTSPPP--SGGG--SS-SS-----

Radius of gyration: 20.12 Å; chains: 1; bounding box: 72×41×50 Å